Protein AF-X1L7U7-F1 (afdb_monomer)

Secondary structure (DSSP, 8-state):
-----PPPTTGGGSPPSEEEEEEEEEEETTEEEEEEEEEEEPP---EEEEEEEE-SSEEEEEEEEEE-SSS-EEEEEEEEEEHHHHHTEEEESPPSEEEEETTEEEEEEEEEE-TT-EEEEEEEEE-HHHHHHHHHHHHHHHHHHHHHH--EEEEEEEEEEE-TTS-EEEEEEEEEEESS---S-----PPPTT---------------

Radius of gyration: 41.99 Å; Cα contacts (8 Å, |Δi|>4): 304; chains: 1; bounding box: 97×50×107 Å

Structure (mmCIF, N/CA/C/O backbone):
data_AF-X1L7U7-F1
#
_entry.id   AF-X1L7U7-F1
#
loop_
_atom_site.group_PDB
_atom_site.id
_atom_site.type_symbol
_atom_site.label_atom_id
_atom_site.label_alt_id
_atom_site.label_comp_id
_atom_site.label_asym_id
_atom_site.label_entity_id
_atom_site.label_seq_id
_atom_site.pdbx_PDB_ins_code
_atom_site.Cartn_x
_atom_site.Cartn_y
_atom_site.Cartn_z
_atom_site.occupancy
_atom_site.B_iso_or_equiv
_atom_site.auth_seq_id
_atom_site.auth_comp_id
_atom_site.auth_asym_id
_atom_site.auth_atom_id
_atom_site.pdbx_PDB_model_num
ATOM 1 N N . LYS A 1 1 ? -40.955 21.455 45.080 1.00 59.34 1 LYS A N 1
ATOM 2 C CA . LYS A 1 1 ? -40.390 22.118 43.879 1.00 59.34 1 LYS A CA 1
ATOM 3 C C . LYS A 1 1 ? -39.789 21.033 43.001 1.00 59.34 1 LYS A C 1
ATOM 5 O O . LYS A 1 1 ? -39.159 20.144 43.554 1.00 59.34 1 LYS A O 1
ATOM 10 N N . THR A 1 2 ? -40.015 21.088 41.694 1.00 55.84 2 THR A N 1
ATOM 11 C CA . THR A 1 2 ? -39.433 20.152 40.723 1.00 55.84 2 THR A CA 1
ATOM 12 C C . THR A 1 2 ? -38.299 20.880 40.019 1.00 55.84 2 THR A C 1
ATOM 14 O O . THR A 1 2 ? -38.505 22.001 39.558 1.00 55.84 2 THR A O 1
ATOM 17 N N . PHE A 1 3 ? -37.114 20.282 39.983 1.00 68.12 3 PHE A N 1
ATOM 18 C CA . PHE A 1 3 ? -35.947 20.848 39.313 1.00 68.12 3 PHE A CA 1
ATOM 19 C C . PHE A 1 3 ? -35.648 19.989 38.086 1.00 68.12 3 PHE A C 1
ATOM 21 O O . PHE A 1 3 ? -35.543 18.771 38.207 1.00 68.12 3 PHE A O 1
ATOM 28 N N . ASN A 1 4 ? -35.554 20.617 36.916 1.00 69.62 4 ASN A N 1
ATOM 29 C CA . ASN A 1 4 ? -35.126 19.951 35.692 1.00 69.62 4 ASN A CA 1
ATOM 30 C C . ASN A 1 4 ? -33.633 20.202 35.510 1.00 69.62 4 ASN A C 1
ATOM 32 O O . ASN A 1 4 ? -33.198 21.352 35.512 1.00 69.62 4 ASN A O 1
ATOM 36 N N . VAL A 1 5 ? -32.874 19.123 35.358 1.00 71.19 5 VAL A N 1
ATOM 37 C CA . VAL A 1 5 ? -31.445 19.163 35.054 1.00 71.19 5 VAL A CA 1
ATOM 38 C C . VAL A 1 5 ? -31.278 18.690 33.616 1.00 71.19 5 VAL A C 1
ATOM 40 O O . VAL A 1 5 ? -31.733 17.602 33.264 1.00 71.19 5 VAL A O 1
ATOM 43 N N . GLU A 1 6 ? -30.666 19.522 32.778 1.00 73.12 6 GLU A N 1
ATOM 44 C CA . GLU A 1 6 ? -30.292 19.147 31.417 1.00 73.12 6 GLU A CA 1
ATOM 45 C C . GLU A 1 6 ? -28.880 18.572 31.429 1.00 73.12 6 GLU A C 1
ATOM 47 O O . GLU A 1 6 ? -27.948 19.193 31.937 1.00 73.12 6 GLU A O 1
ATOM 52 N N . PHE A 1 7 ? -28.725 17.376 30.870 1.00 74.19 7 PHE A N 1
ATOM 53 C CA . PHE A 1 7 ? -27.423 16.739 30.737 1.00 74.19 7 PHE A CA 1
ATOM 54 C C . PHE A 1 7 ? -26.896 16.871 29.306 1.00 74.19 7 PHE A C 1
ATOM 56 O O . PHE A 1 7 ? -27.665 16.785 28.342 1.00 74.19 7 PHE A O 1
ATOM 63 N N . ASN A 1 8 ? -25.577 17.020 29.160 1.00 80.00 8 ASN A N 1
ATOM 64 C CA . ASN A 1 8 ? -24.933 17.028 27.853 1.00 80.00 8 ASN A CA 1
ATOM 65 C C . ASN A 1 8 ? -24.949 15.618 27.243 1.00 80.00 8 ASN A C 1
ATOM 67 O O . ASN A 1 8 ? -24.427 14.672 27.822 1.00 80.00 8 ASN A O 1
ATOM 71 N N . LYS A 1 9 ? -25.534 15.475 26.049 1.00 76.00 9 LYS A N 1
ATOM 72 C CA . LYS A 1 9 ? -25.635 14.191 25.337 1.00 76.00 9 LYS A CA 1
ATOM 73 C C . LYS A 1 9 ? -24.287 13.634 24.875 1.00 76.00 9 LYS A C 1
ATOM 75 O O . LYS A 1 9 ? -24.213 12.441 24.593 1.00 76.00 9 LYS A O 1
ATOM 80 N N . GLU A 1 10 ? -23.266 14.473 24.732 1.00 76.81 10 GLU A N 1
ATOM 81 C CA . GLU A 1 10 ? -21.943 14.059 24.249 1.00 76.81 10 GLU A CA 1
ATOM 82 C C . GLU A 1 10 ? -21.199 13.228 25.293 1.00 76.81 10 GLU A C 1
ATOM 84 O O . GLU A 1 10 ? -20.689 12.162 24.958 1.00 76.81 10 GLU A O 1
ATOM 89 N N . ASP A 1 11 ? -21.284 13.628 26.560 1.00 74.44 11 ASP A N 1
ATOM 90 C CA . ASP A 1 11 ? -20.606 12.965 27.679 1.00 74.44 11 ASP A CA 1
ATOM 91 C C . ASP A 1 11 ? -21.101 11.521 27.894 1.00 74.44 11 ASP A C 1
ATOM 93 O O . ASP A 1 11 ? -20.367 10.663 28.378 1.00 74.44 11 ASP A O 1
ATOM 97 N N . PHE A 1 12 ? -22.336 11.203 27.480 1.00 74.81 12 PHE A N 1
ATOM 98 C CA . PHE A 1 12 ? -22.889 9.846 27.587 1.00 74.81 12 PHE A CA 1
ATOM 99 C C . PHE A 1 12 ? -22.430 8.887 26.486 1.00 74.81 12 PHE A C 1
ATOM 101 O O . PHE A 1 12 ? -22.660 7.685 26.614 1.00 74.81 12 PHE A O 1
ATOM 108 N N . LYS A 1 13 ? -21.821 9.377 25.398 1.00 73.88 13 LYS A N 1
ATOM 109 C CA . LYS A 1 13 ? -21.382 8.515 24.283 1.00 73.88 13 LYS A CA 1
ATOM 110 C C . LYS A 1 13 ? -20.150 7.677 24.629 1.00 73.88 13 LYS A C 1
ATOM 112 O O . LYS A 1 13 ? -19.936 6.642 24.011 1.00 73.88 13 LYS A O 1
ATOM 117 N N . GLU A 1 14 ? -19.367 8.110 25.612 1.00 75.69 14 GLU A N 1
ATOM 118 C CA . GLU A 1 14 ? -18.170 7.404 26.086 1.00 75.69 14 GLU A CA 1
ATOM 119 C C . GLU A 1 14 ? -18.478 6.405 27.212 1.00 75.69 14 GLU A C 1
ATOM 121 O O . GLU A 1 14 ? -17.645 5.567 27.566 1.00 75.69 14 GLU A O 1
ATOM 126 N N . LEU A 1 15 ? -19.678 6.481 27.797 1.00 80.88 15 LEU A N 1
ATOM 127 C CA . LEU A 1 15 ? -20.057 5.630 28.917 1.00 80.88 15 LEU A CA 1
ATOM 128 C C . LEU A 1 15 ? -20.390 4.217 28.447 1.00 80.88 15 LEU A C 1
ATOM 130 O O . LEU A 1 15 ? -21.020 4.006 27.412 1.00 80.88 15 LEU A O 1
ATOM 134 N N . MET A 1 16 ? -19.997 3.237 29.258 1.00 81.56 16 MET A N 1
ATOM 135 C CA . MET A 1 16 ? -20.369 1.844 29.051 1.00 81.56 16 MET A CA 1
ATOM 136 C C . MET A 1 16 ? -21.771 1.572 29.606 1.00 81.56 16 MET A C 1
ATOM 138 O O . MET A 1 16 ? -22.285 2.293 30.457 1.00 81.56 16 MET A O 1
ATOM 142 N N . ALA A 1 17 ? -22.409 0.504 29.145 1.00 83.94 17 ALA A N 1
ATOM 143 C CA . ALA A 1 17 ? -23.615 -0.000 29.775 1.00 83.94 17 ALA A CA 1
ATOM 144 C C . ALA A 1 17 ? -23.313 -0.451 31.211 1.00 83.94 17 ALA A C 1
ATOM 146 O O . ALA A 1 17 ? -22.281 -1.069 31.485 1.00 83.94 17 ALA A O 1
ATOM 147 N N . GLY A 1 18 ? -24.214 -0.139 32.139 1.00 83.00 18 GLY A N 1
ATOM 148 C CA . GLY A 1 18 ? -23.985 -0.416 33.551 1.00 83.00 18 GLY A CA 1
ATOM 149 C C . GLY A 1 18 ? -24.828 0.435 34.485 1.00 83.00 18 GLY A C 1
ATOM 150 O O . GLY A 1 18 ? -25.746 1.146 34.068 1.00 83.00 18 GLY A O 1
ATOM 151 N N . PHE A 1 19 ?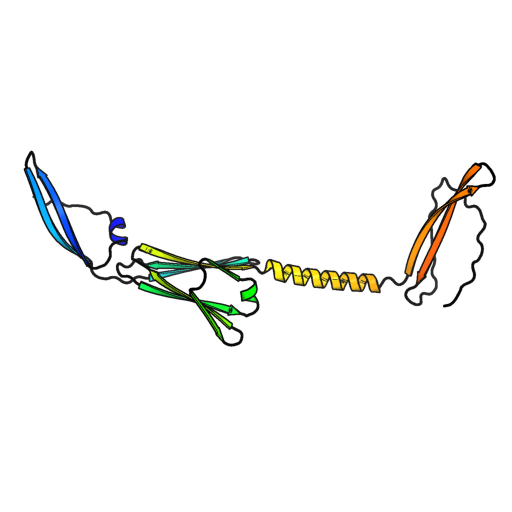 -24.517 0.331 35.772 1.00 83.94 19 PHE A N 1
ATOM 152 C CA . PHE A 1 19 ? -25.126 1.137 36.819 1.00 83.94 19 PHE A CA 1
ATOM 153 C C . PHE A 1 19 ? -24.165 2.251 37.206 1.00 83.94 19 PHE A C 1
ATOM 155 O O . PHE A 1 19 ? -23.000 1.990 37.502 1.00 83.94 19 PHE A O 1
ATOM 162 N N . TYR A 1 20 ? -24.671 3.475 37.217 1.00 85.44 20 TYR A N 1
ATOM 163 C CA . TYR A 1 20 ? -23.928 4.650 37.641 1.00 85.44 20 TYR A CA 1
ATOM 164 C C . TYR A 1 20 ? -24.629 5.274 38.836 1.00 85.44 20 TYR A C 1
ATOM 166 O O . TYR A 1 20 ? -25.857 5.397 38.849 1.00 85.44 20 TYR A O 1
ATOM 174 N N . THR A 1 21 ? -23.840 5.670 39.828 1.00 85.00 21 THR A N 1
ATOM 175 C CA . THR A 1 21 ? -24.323 6.468 40.950 1.00 85.00 21 THR A CA 1
ATOM 176 C C . THR A 1 21 ? -24.250 7.933 40.550 1.00 85.00 21 THR A C 1
ATOM 178 O O . THR A 1 21 ? -23.179 8.458 40.251 1.00 85.00 21 THR A O 1
ATOM 181 N N . LEU A 1 22 ? -25.405 8.580 40.494 1.00 83.69 22 LEU A N 1
ATOM 182 C CA . LEU A 1 22 ? -25.528 10.012 40.324 1.00 83.69 22 LEU A CA 1
ATOM 183 C C . LEU A 1 22 ? -25.535 10.656 41.707 1.00 83.69 22 LEU A C 1
ATOM 185 O O . LEU A 1 22 ? -26.489 10.484 42.464 1.00 83.69 22 LEU A O 1
ATOM 189 N N . ASN A 1 23 ? -24.477 11.405 42.000 1.00 84.75 23 ASN A N 1
ATOM 190 C CA . ASN A 1 23 ? -24.365 12.198 43.215 1.00 84.75 23 ASN A CA 1
ATOM 191 C C . ASN A 1 23 ? -24.771 13.632 42.886 1.00 84.75 23 ASN A C 1
ATOM 193 O O . ASN A 1 23 ? -24.158 14.280 42.036 1.00 84.75 23 ASN A O 1
ATOM 197 N N . ALA A 1 24 ? -25.820 14.116 43.538 1.00 81.44 24 ALA A N 1
ATOM 198 C CA . ALA A 1 24 ? -26.297 15.480 43.407 1.00 81.44 24 ALA A CA 1
ATOM 199 C C . ALA A 1 24 ? -26.061 16.225 44.721 1.00 81.44 24 ALA A C 1
ATOM 201 O O . ALA A 1 24 ? -26.643 15.879 45.747 1.00 81.44 24 ALA A O 1
ATOM 202 N N . GLU A 1 25 ? -25.229 17.263 44.683 1.00 83.75 25 GLU A N 1
ATOM 203 C CA . GLU A 1 25 ? -25.070 18.196 45.797 1.00 83.75 25 GLU A CA 1
ATOM 204 C C . GLU A 1 25 ? -26.063 19.348 45.614 1.00 83.75 25 GLU A C 1
ATOM 206 O O . GLU A 1 25 ? -25.995 20.116 44.651 1.00 83.75 25 GLU A O 1
ATOM 211 N N . ILE A 1 26 ? -27.017 19.465 46.533 1.00 82.06 26 ILE A N 1
ATOM 212 C CA . ILE A 1 26 ? -27.983 20.559 46.566 1.00 82.06 26 ILE A CA 1
ATOM 213 C C . ILE A 1 26 ? -27.546 21.527 47.655 1.00 82.06 26 ILE A C 1
ATOM 215 O O . ILE A 1 26 ? -27.496 21.170 48.831 1.00 82.06 26 ILE A O 1
ATOM 219 N N . THR A 1 27 ? -27.257 22.765 47.263 1.00 81.31 27 THR A N 1
ATOM 220 C CA . THR A 1 27 ? -26.955 23.850 48.202 1.00 81.31 27 THR A CA 1
ATOM 221 C C . THR A 1 27 ? -28.134 24.819 48.239 1.00 81.31 27 THR A C 1
ATOM 223 O O . THR A 1 27 ? -28.515 25.361 47.202 1.00 81.31 27 THR A O 1
ATOM 226 N N . THR A 1 28 ? -28.719 25.039 49.419 1.00 78.25 28 THR A N 1
ATOM 227 C CA . THR A 1 28 ? -29.690 26.120 49.652 1.00 78.25 28 THR A CA 1
ATOM 228 C C . THR A 1 28 ? -29.260 26.922 50.872 1.00 78.25 28 THR A C 1
ATOM 230 O O . THR A 1 28 ? -29.021 26.354 51.935 1.00 78.25 28 THR A O 1
ATOM 233 N N . ASP A 1 29 ? -29.149 28.237 50.698 1.00 81.00 29 ASP A N 1
ATOM 234 C CA . ASP A 1 29 ? -28.653 29.199 51.688 1.00 81.00 29 ASP A CA 1
ATOM 235 C C . ASP A 1 29 ? -27.301 28.791 52.325 1.00 81.00 29 ASP A C 1
ATOM 237 O O . ASP A 1 29 ? -26.256 29.108 51.761 1.00 81.00 29 ASP A O 1
ATOM 241 N N . GLU A 1 30 ? -27.303 28.056 53.448 1.00 71.56 30 GLU A N 1
ATOM 242 C CA . GLU A 1 30 ? -26.109 27.557 54.172 1.00 71.56 30 GLU A CA 1
ATOM 243 C C . GLU A 1 30 ? -26.073 26.023 54.345 1.00 71.56 30 GLU A C 1
ATOM 245 O O . GLU A 1 30 ? -25.149 25.477 54.950 1.00 71.56 30 GLU A O 1
ATOM 250 N N . GLN A 1 31 ? -27.070 25.299 53.830 1.00 72.06 31 GLN A N 1
ATOM 251 C CA . GLN A 1 31 ? -27.188 23.851 53.998 1.00 72.06 31 GLN A CA 1
ATOM 252 C C . GLN A 1 31 ? -26.864 23.120 52.696 1.00 72.06 31 GLN A C 1
ATOM 254 O O . GLN A 1 31 ? -27.402 23.433 51.630 1.00 72.06 31 GLN A O 1
ATOM 259 N N . LYS A 1 32 ? -25.985 22.122 52.813 1.00 82.31 32 LYS A N 1
ATOM 260 C CA . LYS A 1 32 ? -25.617 21.192 51.747 1.00 82.31 32 LYS A CA 1
ATOM 261 C C . LYS A 1 32 ? -26.269 19.845 52.013 1.00 82.31 32 LYS A C 1
ATOM 263 O O . LYS A 1 32 ? -26.137 19.303 53.108 1.00 82.31 32 LYS A O 1
ATOM 268 N N . ALA A 1 33 ? -26.960 19.315 51.016 1.00 79.88 33 ALA A N 1
ATOM 269 C CA . ALA A 1 33 ? -27.495 17.964 51.037 1.00 79.88 33 ALA A CA 1
ATOM 270 C C . ALA A 1 33 ? -26.955 17.197 49.830 1.00 79.88 33 ALA A C 1
ATOM 272 O O . ALA A 1 33 ? -27.103 17.647 48.695 1.00 79.88 33 ALA A O 1
ATOM 273 N N . GLU A 1 34 ? -26.344 16.042 50.080 1.00 82.06 34 GLU A N 1
ATOM 274 C CA . GLU A 1 34 ? -25.941 15.102 49.037 1.00 82.06 34 GLU A CA 1
ATOM 275 C C . GLU A 1 34 ? -27.050 14.068 48.843 1.00 82.06 34 GLU A C 1
ATOM 277 O O . GLU A 1 34 ? -27.543 13.469 49.801 1.00 82.06 34 GLU A O 1
ATOM 282 N N . ILE A 1 35 ? -27.475 13.886 47.598 1.00 82.44 35 ILE A N 1
ATOM 283 C CA . ILE A 1 35 ? -28.473 12.895 47.209 1.00 82.44 35 ILE A CA 1
ATOM 284 C C . ILE A 1 35 ? -27.817 11.940 46.225 1.00 82.44 35 ILE A C 1
ATOM 286 O O . ILE A 1 35 ? -27.302 12.365 45.192 1.00 82.44 35 ILE A O 1
ATOM 290 N N . GLU A 1 36 ? -27.886 10.649 46.529 1.00 84.62 36 GLU A N 1
ATOM 291 C CA . GLU A 1 36 ? -27.431 9.591 45.635 1.00 84.62 36 GLU A CA 1
ATOM 292 C C . GLU A 1 36 ? -28.631 8.950 44.931 1.00 84.62 36 GLU A C 1
ATOM 294 O O . GLU A 1 36 ? -29.628 8.578 45.557 1.00 84.62 36 GLU A O 1
ATOM 299 N N . GLY A 1 37 ? -28.543 8.808 43.612 1.00 80.50 37 GLY A N 1
ATOM 300 C CA . GLY A 1 37 ? -29.510 8.083 42.796 1.00 80.50 37 GLY A CA 1
ATOM 301 C C . GLY A 1 37 ? -28.801 7.101 41.874 1.00 80.50 37 GLY A C 1
ATOM 302 O O . GLY A 1 37 ? -27.736 7.400 41.349 1.00 80.50 37 GLY A O 1
ATOM 303 N N . VAL A 1 38 ? -29.380 5.925 41.643 1.00 83.19 38 VAL A N 1
ATOM 304 C CA . VAL A 1 38 ? -28.803 4.943 40.713 1.00 83.19 38 VAL A CA 1
ATOM 305 C C . VAL A 1 38 ? -29.479 5.066 39.354 1.00 83.19 38 VAL A C 1
ATOM 307 O O . VAL A 1 38 ? -30.704 5.000 39.253 1.00 83.19 38 VAL A O 1
ATOM 310 N N . ILE A 1 39 ? -28.679 5.199 38.298 1.00 84.44 39 ILE A N 1
ATOM 311 C CA . ILE A 1 39 ? -29.146 5.239 36.911 1.00 84.44 39 ILE A CA 1
ATOM 312 C C . ILE A 1 39 ? -28.606 4.014 36.177 1.00 84.44 39 ILE A C 1
ATOM 314 O O . ILE A 1 39 ? -27.422 3.688 36.267 1.00 84.44 39 ILE A O 1
ATOM 318 N N . LYS A 1 40 ? -29.484 3.325 35.441 1.00 82.81 40 LYS A N 1
ATOM 319 C CA . LYS A 1 40 ? -29.120 2.174 34.610 1.00 82.81 40 LYS A CA 1
ATOM 320 C C . LYS A 1 40 ? -29.002 2.590 33.146 1.00 82.81 40 LYS A C 1
ATOM 322 O O . LYS A 1 40 ? -29.988 3.011 32.544 1.00 82.81 40 LYS A O 1
ATOM 327 N N . PHE A 1 41 ? -27.831 2.371 32.558 1.00 79.69 41 PHE A N 1
ATOM 328 C CA . PHE A 1 41 ? -27.606 2.480 31.119 1.00 79.69 41 PHE A CA 1
ATOM 329 C C . PHE A 1 41 ? -27.816 1.117 30.465 1.00 79.69 41 PHE A C 1
ATOM 331 O O . PHE A 1 41 ? -27.118 0.152 30.774 1.00 79.69 41 PHE A O 1
ATOM 338 N N . VAL A 1 42 ? -28.816 1.032 29.587 1.00 80.44 42 VAL A N 1
ATOM 339 C CA . VAL A 1 42 ? -29.138 -0.188 28.833 1.00 80.44 42 VAL A CA 1
ATOM 340 C C . VAL A 1 42 ? -28.131 -0.377 27.704 1.00 80.44 42 VAL A C 1
ATOM 342 O O . VAL A 1 42 ? -27.752 0.592 27.052 1.00 80.44 42 VAL A O 1
ATOM 345 N N . GLU A 1 43 ? -27.724 -1.622 27.472 1.00 79.19 43 GLU A N 1
ATOM 346 C CA . GLU A 1 43 ? -26.810 -2.010 26.397 1.00 79.19 43 GLU A CA 1
ATOM 347 C C . GLU A 1 43 ? -27.354 -1.662 25.008 1.00 79.19 43 GLU A C 1
ATOM 349 O O . GLU A 1 43 ? -28.527 -1.874 24.690 1.00 79.19 43 GLU A O 1
ATOM 354 N N . LYS A 1 44 ? -26.467 -1.140 24.167 1.00 76.88 44 LYS A N 1
ATOM 355 C CA . LYS A 1 44 ? -26.718 -0.754 22.790 1.00 76.88 44 LYS A CA 1
ATOM 356 C C . LYS A 1 44 ? -25.457 -1.029 21.979 1.00 76.88 44 LYS A C 1
ATOM 358 O O . LYS A 1 44 ? -24.428 -0.404 22.213 1.00 76.88 44 LYS A O 1
ATOM 363 N N . ASP A 1 45 ? -25.551 -1.958 21.038 1.00 75.88 45 ASP A N 1
ATOM 364 C CA . ASP A 1 45 ? -24.469 -2.330 20.123 1.00 75.88 45 ASP A CA 1
ATOM 365 C C . ASP A 1 45 ? -24.717 -1.668 18.760 1.00 75.88 45 ASP A C 1
ATOM 367 O O . ASP A 1 45 ? -25.677 -2.004 18.061 1.00 75.88 45 ASP A O 1
ATOM 371 N N . ILE A 1 46 ? -23.907 -0.660 18.420 1.00 77.88 46 ILE A N 1
ATOM 372 C CA . ILE A 1 46 ? -23.958 0.024 17.124 1.00 77.88 46 ILE A CA 1
ATOM 373 C C . ILE A 1 46 ? -22.533 0.194 16.610 1.00 77.88 46 ILE A C 1
ATOM 375 O O . ILE A 1 46 ? -21.781 1.033 17.103 1.00 77.88 46 ILE A O 1
ATOM 379 N N . LEU A 1 47 ? -22.194 -0.559 15.565 1.00 80.19 47 LEU A N 1
ATOM 380 C CA . LEU A 1 47 ? -20.931 -0.423 14.850 1.00 80.19 47 LEU A CA 1
ATOM 381 C C . LEU A 1 47 ? -21.172 0.148 13.447 1.00 80.19 47 LEU A C 1
ATOM 383 O O . LEU A 1 47 ? -21.655 -0.548 12.550 1.00 80.19 47 LEU A O 1
ATOM 387 N N . THR A 1 48 ? -20.784 1.402 13.234 1.00 79.44 48 THR A N 1
ATOM 388 C CA . THR A 1 48 ? -20.861 2.059 11.924 1.00 79.44 48 THR A CA 1
ATOM 389 C C . THR A 1 48 ? -19.590 1.764 11.133 1.00 79.44 48 THR A C 1
ATOM 391 O O . THR A 1 48 ? -18.489 1.892 11.660 1.00 79.44 48 THR A O 1
ATOM 394 N N . THR A 1 49 ? -19.714 1.363 9.862 1.00 86.25 49 THR A N 1
ATOM 395 C CA . THR A 1 49 ? -18.566 1.137 8.964 1.00 86.25 49 THR A CA 1
ATOM 396 C C . THR A 1 49 ? -18.632 2.070 7.762 1.00 86.25 49 THR A C 1
ATOM 398 O O . THR A 1 49 ? -19.557 1.983 6.956 1.00 86.25 49 THR A O 1
ATOM 401 N N . THR A 1 50 ? -17.600 2.889 7.585 1.00 87.12 50 THR A N 1
ATOM 402 C CA . THR A 1 50 ? -17.437 3.790 6.441 1.00 87.12 50 THR A CA 1
ATOM 403 C C . THR A 1 50 ? -16.290 3.306 5.563 1.00 87.12 50 THR A C 1
ATOM 405 O O . THR A 1 50 ? -15.222 2.945 6.055 1.00 87.12 50 THR A O 1
ATOM 408 N N . LYS A 1 51 ? -16.495 3.297 4.242 1.00 89.69 51 LYS A N 1
ATOM 409 C CA . LYS A 1 51 ? -15.462 2.941 3.261 1.00 89.69 51 LYS A CA 1
ATOM 410 C C . LYS A 1 51 ? -15.284 4.067 2.256 1.00 89.69 51 LYS A C 1
ATOM 412 O O . LYS A 1 51 ? -16.264 4.541 1.684 1.00 89.69 51 LYS A O 1
ATOM 417 N N . LYS A 1 52 ? -14.040 4.484 2.041 1.00 89.38 52 LYS A N 1
ATOM 418 C CA . LYS A 1 52 ? -13.665 5.493 1.045 1.00 89.38 52 LYS A CA 1
ATOM 419 C C . LYS A 1 52 ? -12.547 4.935 0.179 1.00 89.38 52 LYS A C 1
ATOM 421 O O . LYS A 1 52 ? -11.498 4.573 0.700 1.00 89.38 52 LYS A O 1
ATOM 426 N N . ASP A 1 53 ? -12.767 4.919 -1.129 1.00 89.12 53 ASP A N 1
ATOM 427 C CA . ASP A 1 53 ? -11.794 4.454 -2.114 1.00 89.12 53 ASP A CA 1
ATOM 428 C C . ASP A 1 53 ? -11.527 5.576 -3.123 1.00 89.12 53 ASP A C 1
ATOM 430 O O . ASP A 1 53 ? -12.460 6.109 -3.727 1.00 89.12 53 ASP A O 1
ATOM 434 N N . TYR A 1 54 ? -10.263 5.964 -3.306 1.00 89.12 54 TYR A N 1
ATOM 435 C CA . TYR A 1 54 ? -9.898 7.030 -4.242 1.00 89.12 54 TYR A CA 1
ATOM 436 C C . TYR A 1 54 ? -8.485 6.878 -4.819 1.00 89.12 54 TYR A C 1
ATOM 438 O O . TYR A 1 54 ? -7.615 6.207 -4.261 1.00 89.12 54 TYR A O 1
ATOM 446 N N . GLY A 1 55 ? -8.258 7.553 -5.949 1.00 86.62 55 GLY A N 1
ATOM 447 C CA . GLY A 1 55 ? -6.964 7.644 -6.627 1.00 86.62 55 GLY A CA 1
ATOM 448 C C . GLY A 1 55 ? -6.794 6.683 -7.811 1.00 86.62 55 GLY A C 1
ATOM 449 O O . GLY A 1 55 ? -7.289 5.558 -7.808 1.00 86.62 55 GLY A O 1
ATOM 450 N N . PHE A 1 56 ? -6.092 7.160 -8.847 1.00 77.12 56 PHE A N 1
ATOM 451 C CA . PHE A 1 56 ? -5.882 6.434 -10.109 1.00 77.12 56 PHE A CA 1
ATOM 452 C C . PHE A 1 56 ? -4.550 5.664 -10.131 1.00 77.12 56 PHE A C 1
ATOM 454 O O . PHE A 1 56 ? -4.529 4.462 -10.370 1.00 77.12 56 PHE A O 1
ATOM 461 N N . ILE A 1 57 ? -3.433 6.342 -9.835 1.00 84.50 57 ILE A N 1
ATOM 462 C CA . ILE A 1 57 ? -2.083 5.737 -9.808 1.00 84.50 57 ILE A CA 1
ATOM 463 C C . ILE A 1 57 ? -1.757 5.179 -8.416 1.00 84.50 57 ILE A C 1
ATOM 465 O O . ILE A 1 57 ? -1.180 4.101 -8.274 1.00 84.50 57 ILE A O 1
ATOM 469 N N . ILE A 1 58 ? -2.135 5.927 -7.380 1.00 89.25 58 ILE A N 1
ATOM 470 C CA . ILE A 1 58 ? -2.028 5.514 -5.984 1.00 89.25 58 ILE A CA 1
ATOM 471 C C . ILE A 1 58 ? -3.449 5.267 -5.509 1.00 89.25 58 ILE A C 1
ATOM 473 O O . ILE A 1 58 ? -4.207 6.214 -5.315 1.00 89.25 58 ILE A O 1
ATOM 477 N N . ASN A 1 59 ? -3.814 3.999 -5.367 1.00 90.19 59 ASN A N 1
ATOM 478 C CA . ASN A 1 59 ? -5.125 3.617 -4.866 1.00 90.19 59 ASN A CA 1
ATOM 479 C C . ASN A 1 59 ? -5.084 3.649 -3.335 1.00 90.19 59 ASN A C 1
ATOM 481 O O . ASN A 1 59 ? -4.272 2.947 -2.726 1.00 90.19 59 ASN A O 1
ATOM 485 N N . THR A 1 60 ? -5.920 4.487 -2.729 1.00 92.19 60 THR A N 1
ATOM 486 C CA . THR A 1 60 ? -6.066 4.586 -1.276 1.00 92.19 60 THR A CA 1
ATOM 487 C C . THR A 1 60 ? -7.455 4.113 -0.887 1.00 92.19 60 THR A C 1
ATOM 489 O O . THR A 1 60 ? -8.449 4.634 -1.387 1.00 92.19 60 THR A O 1
ATOM 492 N N . GLN A 1 61 ? -7.494 3.142 0.014 1.00 92.62 61 GLN A N 1
ATOM 493 C CA . GLN A 1 61 ? -8.700 2.604 0.619 1.00 92.62 61 GLN A CA 1
ATOM 494 C C . GLN A 1 61 ? -8.656 2.900 2.116 1.00 92.62 61 GLN A C 1
ATOM 496 O O . GLN A 1 61 ? -7.701 2.520 2.790 1.00 92.62 61 GLN A O 1
ATOM 501 N N . ILE A 1 62 ? -9.677 3.579 2.624 1.00 93.56 62 ILE A N 1
ATOM 502 C CA . ILE A 1 62 ? -9.843 3.891 4.043 1.00 93.56 62 ILE A CA 1
ATOM 503 C C . ILE A 1 62 ? -11.097 3.176 4.527 1.00 93.56 62 ILE A C 1
ATOM 505 O O . ILE A 1 62 ? -12.185 3.385 3.984 1.00 93.56 62 ILE A O 1
ATOM 509 N N . ILE A 1 63 ? -10.931 2.319 5.528 1.00 92.38 63 ILE A N 1
ATOM 510 C CA . ILE A 1 63 ? -12.017 1.613 6.200 1.00 92.38 63 ILE A CA 1
ATOM 511 C C . ILE A 1 63 ? -12.044 2.104 7.639 1.00 92.38 63 ILE A C 1
ATOM 513 O O . ILE A 1 63 ? -11.149 1.791 8.417 1.00 92.38 63 ILE A O 1
ATOM 517 N N . GLU A 1 64 ? -13.073 2.861 7.983 1.00 92.88 64 GLU A N 1
ATOM 518 C CA . GLU A 1 64 ? -13.275 3.405 9.320 1.00 92.88 64 GLU A CA 1
ATOM 519 C C . GLU A 1 64 ? -14.432 2.669 9.989 1.00 92.88 64 GLU A C 1
ATOM 521 O O . GLU A 1 64 ? -15.489 2.473 9.383 1.00 92.88 64 GLU A O 1
ATOM 526 N N . LYS A 1 65 ? -14.227 2.238 11.229 1.00 89.75 65 LYS A N 1
ATOM 527 C CA . LYS A 1 65 ? -15.252 1.612 12.056 1.00 89.75 65 LYS A CA 1
ATOM 528 C C . LYS A 1 65 ? -15.386 2.373 13.361 1.00 89.75 65 LYS A C 1
ATOM 530 O O . LYS A 1 65 ? -14.394 2.528 14.063 1.00 89.75 65 LYS A O 1
ATOM 535 N N . VAL A 1 66 ? -16.594 2.815 13.683 1.00 89.31 66 VAL A N 1
ATOM 536 C CA . VAL A 1 66 ? -16.883 3.623 14.874 1.00 89.31 66 VAL A CA 1
ATOM 537 C C . VAL A 1 66 ? -17.901 2.889 15.731 1.00 89.31 66 VAL A C 1
ATOM 539 O O . VAL A 1 66 ? -18.926 2.438 15.214 1.00 89.31 66 VAL A O 1
ATOM 542 N N . ASN A 1 67 ? -17.615 2.752 17.026 1.00 89.50 67 ASN A N 1
ATOM 543 C CA . ASN A 1 67 ? -18.567 2.202 17.982 1.00 89.50 67 ASN A CA 1
ATOM 544 C C . ASN A 1 67 ? -19.415 3.337 18.579 1.00 89.50 67 ASN A C 1
ATOM 546 O O . ASN A 1 67 ? -18.981 4.050 19.481 1.00 89.50 67 ASN A O 1
ATOM 550 N N . GLU A 1 68 ? -20.627 3.500 18.053 1.00 84.88 68 GLU A N 1
ATOM 551 C CA . GLU A 1 68 ? -21.638 4.441 18.561 1.00 84.88 68 GLU A CA 1
ATOM 552 C C . GLU A 1 68 ? -22.513 3.816 19.666 1.00 84.88 68 GLU A C 1
ATOM 554 O O . GLU A 1 68 ? -23.454 4.441 20.166 1.00 84.88 68 GLU A O 1
ATOM 559 N N . GLY A 1 69 ? -22.244 2.555 20.004 1.00 83.62 69 GLY A N 1
ATOM 560 C CA . GLY A 1 69 ? -22.841 1.841 21.117 1.00 83.62 69 GLY A CA 1
ATOM 561 C C . GLY A 1 69 ? -22.168 2.147 22.455 1.00 83.62 69 GLY A C 1
ATOM 562 O O . GLY A 1 69 ? -21.220 2.919 22.540 1.00 83.62 69 GLY A O 1
ATOM 563 N N . ASN A 1 70 ? -22.654 1.497 23.510 1.00 83.44 70 ASN A N 1
ATOM 564 C CA . ASN A 1 70 ? -22.118 1.589 24.873 1.00 83.44 70 ASN A CA 1
ATOM 565 C C . ASN A 1 70 ? -21.575 0.243 25.390 1.00 83.44 70 ASN A C 1
ATOM 567 O O . ASN A 1 70 ? -21.423 0.038 26.591 1.00 83.44 70 ASN A O 1
ATOM 571 N N . VAL A 1 71 ? -21.267 -0.694 24.493 1.00 86.12 71 VAL A N 1
ATOM 572 C CA . VAL A 1 71 ? -20.677 -1.999 24.830 1.00 86.12 71 VAL A CA 1
ATOM 573 C C . VAL A 1 71 ? -19.387 -2.181 24.037 1.00 86.12 71 VAL A C 1
ATOM 575 O O . VAL A 1 71 ? -19.247 -1.631 22.948 1.00 86.12 71 VAL A O 1
ATOM 578 N N . ILE A 1 72 ? -18.418 -2.930 24.567 1.00 85.12 72 ILE A N 1
ATOM 579 C CA . ILE A 1 72 ? -17.173 -3.228 23.845 1.00 85.12 72 ILE A CA 1
ATOM 580 C C . ILE A 1 72 ? -17.480 -4.195 22.696 1.00 85.12 72 ILE A C 1
ATOM 582 O O . ILE A 1 72 ? -17.927 -5.318 22.933 1.00 85.12 72 ILE A O 1
ATOM 586 N N . VAL A 1 73 ? -17.176 -3.787 21.461 1.00 87.12 73 VAL A N 1
ATOM 587 C CA . VAL A 1 73 ? -17.453 -4.581 20.254 1.00 87.12 73 VAL A CA 1
ATOM 588 C C . VAL A 1 73 ? -16.156 -5.136 19.676 1.00 87.12 73 VAL A C 1
ATOM 590 O O . VAL A 1 73 ? -15.184 -4.409 19.461 1.00 87.12 73 VAL A O 1
ATOM 593 N N . LYS A 1 74 ? -16.129 -6.443 19.389 1.00 87.19 74 LYS A N 1
ATOM 594 C CA . LYS A 1 74 ? -15.042 -7.067 18.621 1.00 87.19 74 LYS A CA 1
ATOM 595 C C . LYS A 1 74 ? -15.253 -6.777 17.141 1.00 87.19 74 LYS A C 1
ATOM 597 O O . LYS A 1 74 ? -16.241 -7.210 16.558 1.00 87.19 74 LYS A O 1
ATOM 602 N N . SER A 1 75 ? -14.311 -6.073 16.528 1.00 88.38 75 SER A N 1
ATOM 603 C CA . SER A 1 75 ? -14.333 -5.770 15.104 1.00 88.38 75 SER A CA 1
ATOM 604 C C . SER A 1 75 ? -13.223 -6.516 14.378 1.00 88.38 75 SER A C 1
ATOM 606 O O . SER A 1 75 ? -12.042 -6.345 14.682 1.00 88.38 75 SER A O 1
ATOM 608 N N . GLU A 1 76 ? -13.617 -7.245 13.337 1.00 90.00 76 GLU A N 1
ATOM 609 C CA . GLU A 1 76 ? -12.704 -7.870 12.390 1.00 90.00 76 GLU A CA 1
ATOM 610 C C . GLU A 1 76 ? -12.802 -7.191 11.016 1.00 90.00 76 GLU A C 1
ATOM 612 O O . GLU A 1 76 ? -13.890 -7.004 10.459 1.00 90.00 76 GLU A O 1
ATOM 617 N N . THR A 1 77 ? -11.668 -6.775 10.463 1.00 91.06 77 THR A N 1
ATOM 618 C CA . THR A 1 77 ? -11.563 -6.249 9.098 1.00 91.06 77 THR A CA 1
ATOM 619 C C . THR A 1 77 ? -10.651 -7.171 8.312 1.00 91.06 77 THR A C 1
ATOM 621 O O . THR A 1 77 ? -9.514 -7.378 8.714 1.00 91.06 77 THR A O 1
ATOM 624 N N . VAL A 1 78 ? -11.133 -7.701 7.186 1.00 92.50 78 VAL A N 1
ATOM 625 C CA . VAL A 1 78 ? -10.351 -8.579 6.304 1.00 92.50 78 VAL A CA 1
ATOM 626 C C . VAL A 1 78 ? -10.176 -7.909 4.948 1.00 92.50 78 VAL A C 1
ATOM 628 O O . VAL A 1 78 ? -11.151 -7.525 4.300 1.00 92.50 78 VAL A O 1
ATOM 631 N N . ILE A 1 79 ? -8.928 -7.781 4.499 1.00 92.56 79 ILE A N 1
ATOM 632 C CA . ILE A 1 79 ? -8.576 -7.199 3.203 1.00 92.56 79 ILE A CA 1
ATOM 633 C C . ILE A 1 79 ? -7.786 -8.214 2.396 1.00 92.56 79 ILE A C 1
ATOM 635 O O . ILE A 1 79 ? -6.787 -8.773 2.838 1.00 92.56 79 ILE A O 1
ATOM 639 N N . LYS A 1 80 ? -8.226 -8.418 1.159 1.00 92.81 80 LYS A N 1
ATOM 640 C CA . LYS A 1 80 ? -7.614 -9.348 0.219 1.00 92.81 80 LYS A CA 1
ATOM 641 C C . LYS A 1 80 ? -6.711 -8.604 -0.760 1.00 92.81 80 LYS A C 1
ATOM 643 O O . LYS A 1 80 ? -7.124 -7.614 -1.367 1.00 92.81 80 LYS A O 1
ATOM 648 N N . LYS A 1 81 ? -5.506 -9.127 -0.986 1.00 91.62 81 LYS A N 1
ATOM 649 C CA . LYS A 1 81 ? -4.586 -8.661 -2.033 1.00 91.62 81 LYS A CA 1
ATOM 650 C C . LYS A 1 81 ? -4.044 -9.837 -2.841 1.00 91.62 81 LYS A C 1
ATOM 652 O O . LYS A 1 81 ? -3.904 -10.951 -2.345 1.00 91.62 81 LYS A O 1
ATOM 657 N N . ASN A 1 82 ? -3.711 -9.569 -4.098 1.00 91.00 82 ASN A N 1
ATOM 658 C CA . ASN A 1 82 ? -3.008 -10.514 -4.961 1.00 91.00 82 ASN A CA 1
ATOM 659 C C . ASN A 1 82 ? -1.490 -10.428 -4.722 1.00 91.00 82 ASN A C 1
ATOM 661 O O . ASN A 1 82 ? -0.998 -9.414 -4.211 1.00 91.00 82 ASN A O 1
ATOM 665 N N . ILE A 1 83 ? -0.749 -11.453 -5.166 1.00 87.25 83 ILE A N 1
ATOM 666 C CA . ILE A 1 83 ? 0.719 -11.559 -5.019 1.00 87.25 83 ILE A CA 1
ATOM 667 C C . ILE A 1 83 ? 1.441 -10.282 -5.480 1.00 87.25 83 ILE A C 1
ATOM 669 O O . ILE A 1 83 ? 2.324 -9.791 -4.785 1.00 87.25 83 ILE A O 1
ATOM 673 N N . ILE A 1 84 ? 1.034 -9.715 -6.622 1.00 87.31 84 ILE A N 1
ATOM 674 C CA . ILE A 1 84 ? 1.678 -8.524 -7.197 1.00 87.31 84 ILE A CA 1
ATOM 675 C C . ILE A 1 84 ? 1.297 -7.265 -6.415 1.00 87.31 84 ILE A C 1
ATOM 677 O O . ILE A 1 84 ? 2.169 -6.516 -5.988 1.00 87.31 84 ILE A O 1
ATOM 681 N N . SER A 1 85 ? -0.002 -7.041 -6.185 1.00 87.50 85 SER A N 1
ATOM 682 C CA . SER A 1 85 ? -0.481 -5.835 -5.492 1.00 87.50 85 SER A CA 1
ATOM 683 C C . SER A 1 85 ? 0.093 -5.706 -4.083 1.00 87.50 85 SER A C 1
ATOM 685 O O . SER A 1 85 ? 0.357 -4.595 -3.636 1.00 87.50 85 SER A O 1
ATOM 687 N N . ARG A 1 86 ? 0.337 -6.834 -3.400 1.00 88.69 86 ARG A N 1
ATOM 688 C CA . ARG A 1 86 ? 0.940 -6.868 -2.064 1.00 88.69 86 ARG A CA 1
ATOM 689 C C . ARG A 1 86 ? 2.291 -6.153 -2.015 1.00 88.69 86 ARG A C 1
ATOM 691 O O . ARG A 1 86 ? 2.547 -5.446 -1.051 1.00 88.69 86 ARG A O 1
ATOM 698 N N . LEU A 1 87 ? 3.143 -6.336 -3.024 1.00 89.44 87 LEU A N 1
ATOM 699 C CA . LEU A 1 87 ? 4.506 -5.784 -3.026 1.00 89.44 87 LEU A CA 1
ATOM 700 C C . LEU A 1 87 ? 4.526 -4.253 -3.059 1.00 89.44 87 LEU A C 1
ATOM 702 O O . LEU A 1 87 ? 5.524 -3.639 -2.703 1.00 89.44 87 LEU A O 1
ATOM 706 N N . PHE A 1 88 ? 3.413 -3.653 -3.474 1.00 92.06 88 PHE A N 1
ATOM 707 C CA . PHE A 1 88 ? 3.254 -2.213 -3.608 1.00 92.06 88 PHE A CA 1
ATOM 708 C C . PHE A 1 88 ? 2.176 -1.659 -2.674 1.00 92.06 88 PHE A C 1
ATOM 710 O O . PHE A 1 88 ? 1.757 -0.515 -2.847 1.00 92.06 88 PHE A O 1
ATOM 717 N N . THR A 1 89 ? 1.694 -2.466 -1.722 1.00 93.12 89 THR A N 1
ATOM 718 C CA . THR A 1 89 ? 0.692 -2.051 -0.739 1.00 93.12 89 THR A CA 1
ATOM 719 C C . THR A 1 89 ? 1.355 -1.776 0.605 1.00 93.12 89 THR A C 1
ATOM 721 O O . THR A 1 89 ? 2.092 -2.619 1.111 1.00 93.12 89 THR A O 1
ATOM 724 N N . SER A 1 90 ? 1.044 -0.632 1.205 1.00 93.06 90 SER A N 1
ATOM 725 C CA . SER A 1 90 ? 1.314 -0.330 2.606 1.00 93.06 90 SER A CA 1
ATOM 726 C C . SER A 1 90 ? 0.015 -0.236 3.402 1.00 93.06 90 SER A C 1
ATOM 728 O O . SER A 1 90 ? -1.053 0.073 2.861 1.00 93.06 90 SER A O 1
ATOM 730 N N . PHE A 1 91 ? 0.124 -0.525 4.695 1.00 94.75 91 PHE A N 1
ATOM 731 C CA . PHE A 1 91 ? -0.987 -0.562 5.635 1.00 94.75 91 PHE A CA 1
ATOM 732 C C . PHE A 1 91 ? -0.687 0.360 6.811 1.00 94.75 91 PHE A C 1
ATOM 734 O O . PHE A 1 91 ? 0.458 0.456 7.250 1.00 94.75 91 PHE A O 1
ATOM 741 N N . SER A 1 92 ? -1.715 1.036 7.307 1.00 92.69 92 SER A N 1
ATOM 742 C CA . SER A 1 92 ? -1.662 1.818 8.535 1.00 92.69 92 SER A CA 1
ATOM 743 C C . SER A 1 92 ? -3.025 1.721 9.215 1.00 92.69 92 SER A C 1
ATOM 745 O O . SER A 1 92 ? -3.975 2.305 8.695 1.00 92.69 92 SER A O 1
ATOM 747 N N . PRO A 1 93 ? -3.153 1.008 10.343 1.00 93.12 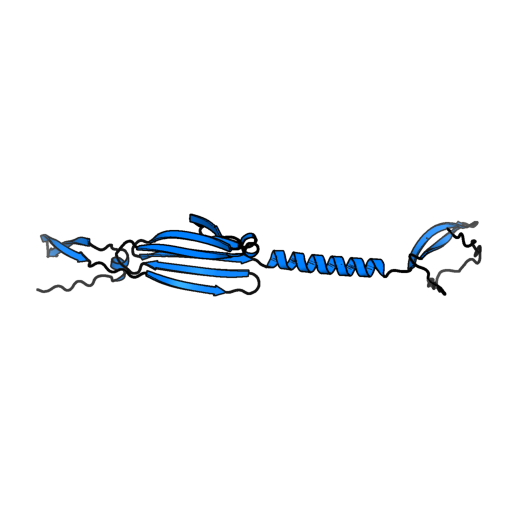93 PRO A N 1
ATOM 748 C CA . PRO A 1 93 ? -2.118 0.264 11.071 1.00 93.12 93 PRO A CA 1
ATOM 749 C C . PRO A 1 93 ? -1.695 -1.047 10.379 1.00 93.12 93 PRO A C 1
ATOM 751 O O . PRO A 1 93 ? -2.351 -1.517 9.446 1.00 93.12 93 PRO A O 1
ATOM 754 N N . GLU A 1 94 ? -0.600 -1.654 10.849 1.00 94.31 94 GLU A N 1
ATOM 755 C CA . GLU A 1 94 ? -0.172 -2.984 10.395 1.00 94.31 94 GLU A CA 1
ATOM 756 C C . GLU A 1 94 ? -1.221 -4.068 10.727 1.00 94.31 94 GLU A C 1
ATOM 758 O O . GLU A 1 94 ? -1.932 -3.938 11.726 1.00 94.31 94 GLU A O 1
ATOM 763 N N . PRO A 1 95 ? -1.365 -5.098 9.873 1.00 95.38 95 PRO A N 1
ATOM 764 C CA . PRO A 1 95 ? -2.304 -6.203 10.077 1.00 95.38 95 PRO A CA 1
ATOM 765 C C . PRO A 1 95 ? -1.879 -7.109 11.236 1.00 95.38 95 PRO A C 1
ATOM 767 O O . PRO A 1 95 ? -0.697 -7.410 11.385 1.00 95.38 95 PRO A O 1
ATOM 770 N N . ASP A 1 96 ? -2.855 -7.608 11.995 1.00 94.12 96 ASP A N 1
ATOM 771 C CA . ASP A 1 96 ? -2.624 -8.501 13.137 1.00 94.12 96 ASP A CA 1
ATOM 772 C C . ASP A 1 96 ? -2.299 -9.933 12.677 1.00 94.12 96 ASP A C 1
ATOM 774 O O . ASP A 1 96 ? -1.495 -10.631 13.295 1.00 94.12 96 ASP A O 1
ATOM 778 N N . SER A 1 97 ? -2.888 -10.376 11.560 1.00 93.44 97 SER A N 1
ATOM 779 C CA . SER A 1 97 ? -2.558 -11.665 10.947 1.00 93.44 97 SER A CA 1
ATOM 780 C C . SER A 1 97 ? -2.526 -11.607 9.424 1.00 93.44 97 SER A C 1
ATOM 782 O O . SER A 1 97 ? -3.259 -10.848 8.783 1.00 93.44 97 SER A O 1
ATOM 784 N N . VAL A 1 98 ? -1.678 -12.457 8.840 1.00 94.12 98 VAL A N 1
ATOM 785 C CA . VAL A 1 98 ? -1.507 -12.588 7.390 1.00 94.12 98 VAL A CA 1
ATOM 786 C C . VAL A 1 98 ? -1.637 -14.052 6.994 1.00 94.12 98 VAL A C 1
ATOM 788 O O . VAL A 1 98 ? -0.732 -14.843 7.260 1.00 94.12 98 VAL A O 1
ATOM 791 N N . ASP A 1 99 ? -2.725 -14.389 6.310 1.00 93.88 99 ASP A N 1
ATOM 792 C CA . ASP A 1 99 ? -2.973 -15.735 5.791 1.00 93.88 99 ASP A CA 1
ATOM 793 C C . ASP A 1 99 ? -2.753 -15.780 4.271 1.00 93.88 99 ASP A C 1
ATOM 795 O O . ASP A 1 99 ? -2.987 -14.803 3.549 1.00 93.88 99 ASP A O 1
ATOM 799 N N . ARG A 1 100 ? -2.247 -16.905 3.769 1.00 91.75 100 ARG A N 1
ATOM 800 C CA . ARG A 1 100 ? -1.912 -17.113 2.361 1.00 91.75 100 ARG A CA 1
ATOM 801 C C . ARG A 1 100 ? -2.672 -18.315 1.832 1.00 91.75 100 ARG A C 1
ATOM 803 O O . ARG A 1 100 ? -2.376 -19.450 2.181 1.00 91.75 100 ARG A O 1
ATOM 810 N N . ASP A 1 101 ? -3.554 -18.042 0.883 1.00 90.12 101 ASP A N 1
ATOM 811 C CA . ASP A 1 101 ? -4.307 -19.056 0.159 1.00 90.12 101 ASP A CA 1
ATOM 812 C C . ASP A 1 101 ? -3.969 -18.964 -1.330 1.00 90.12 101 ASP A C 1
ATOM 814 O O . ASP A 1 101 ? -4.427 -18.068 -2.054 1.00 90.12 101 ASP A O 1
ATOM 818 N N . ALA A 1 102 ? -3.105 -19.873 -1.779 1.00 87.38 102 ALA A N 1
ATOM 819 C CA . ALA A 1 102 ? -2.614 -19.951 -3.150 1.00 87.38 102 ALA A CA 1
ATOM 820 C C . ALA A 1 102 ? -2.116 -18.591 -3.695 1.00 87.38 102 ALA A C 1
ATOM 822 O O . ALA A 1 102 ? -1.038 -18.118 -3.336 1.00 87.38 102 ALA A O 1
ATOM 823 N N . ALA A 1 103 ? -2.892 -17.958 -4.582 1.00 88.06 103 ALA A N 1
ATOM 824 C CA . ALA A 1 103 ? -2.550 -16.693 -5.239 1.00 88.06 103 ALA A CA 1
ATOM 825 C C . ALA A 1 103 ? -3.056 -15.433 -4.507 1.00 88.06 103 ALA A C 1
ATOM 827 O O . ALA A 1 103 ? -2.911 -14.312 -5.013 1.00 88.06 103 ALA A O 1
ATOM 828 N N . LYS A 1 104 ? -3.687 -15.599 -3.343 1.00 92.00 104 LYS A N 1
ATOM 829 C CA . LYS A 1 104 ? -4.327 -14.533 -2.570 1.00 92.00 104 LYS A CA 1
ATOM 830 C C . LYS A 1 104 ? -3.715 -14.468 -1.177 1.00 92.00 104 LYS A C 1
ATOM 832 O O . LYS A 1 104 ? -3.369 -15.480 -0.577 1.00 92.00 104 LYS A O 1
ATOM 837 N N . VAL A 1 105 ? -3.584 -13.250 -0.672 1.00 92.62 105 VAL A N 1
ATOM 838 C CA . VAL A 1 105 ? -3.120 -12.973 0.686 1.00 92.62 105 VAL A CA 1
ATOM 839 C C . VAL A 1 105 ? -4.220 -12.202 1.401 1.00 92.62 105 VAL A C 1
ATOM 841 O O . VAL A 1 105 ? -4.709 -11.196 0.874 1.00 92.62 105 VAL A O 1
ATOM 844 N N . TYR A 1 106 ? -4.611 -12.694 2.570 1.00 94.00 106 TYR A N 1
ATOM 845 C CA . TYR A 1 106 ? -5.609 -12.087 3.435 1.00 94.00 106 TYR A CA 1
ATOM 846 C C . TYR A 1 106 ? -4.909 -11.404 4.601 1.00 94.00 106 TYR A C 1
ATOM 848 O O . TYR A 1 106 ? -4.067 -11.996 5.272 1.00 94.00 106 TYR A O 1
ATOM 856 N N . TYR A 1 107 ? -5.253 -10.143 4.803 1.00 94.31 107 TYR A N 1
ATOM 857 C CA . TYR A 1 107 ? -4.784 -9.316 5.899 1.00 94.31 107 TYR A CA 1
ATOM 858 C C . TYR A 1 107 ? -5.947 -9.076 6.838 1.00 94.31 107 TYR A C 1
ATOM 860 O O . TYR A 1 107 ? -6.989 -8.591 6.388 1.00 94.31 107 TYR A O 1
ATOM 868 N N . THR A 1 108 ? -5.766 -9.407 8.108 1.00 94.25 108 THR A N 1
ATOM 869 C CA . THR A 1 108 ? -6.822 -9.292 9.109 1.00 94.25 108 THR A CA 1
ATOM 870 C C . THR A 1 108 ? -6.392 -8.344 10.214 1.00 94.25 108 THR A C 1
ATOM 872 O O . THR A 1 108 ? -5.269 -8.425 10.709 1.00 94.25 108 THR A O 1
ATOM 875 N N . TRP A 1 109 ? -7.311 -7.467 10.605 1.00 95.75 109 TRP A N 1
ATOM 876 C CA . TRP A 1 109 ? -7.225 -6.646 11.806 1.00 95.75 109 TRP A CA 1
ATOM 877 C C . TRP A 1 109 ? -8.358 -7.067 12.732 1.00 95.75 109 TRP A C 1
ATOM 879 O O . TRP A 1 109 ? -9.524 -6.968 12.347 1.00 95.75 109 TRP A O 1
ATOM 889 N N . SER A 1 110 ? -8.025 -7.533 13.928 1.00 93.44 110 SER A N 1
ATOM 890 C CA . SER A 1 110 ? -8.968 -7.976 14.948 1.00 93.44 110 SER A CA 1
ATOM 891 C C . SER A 1 110 ? -8.732 -7.165 16.216 1.00 93.44 110 SER A C 1
ATOM 893 O O . SER A 1 110 ? -7.855 -7.480 17.022 1.00 93.44 110 SER A O 1
ATOM 895 N N . ARG A 1 111 ? -9.547 -6.126 16.417 1.00 90.94 111 ARG A N 1
ATOM 896 C CA . ARG A 1 111 ? -9.459 -5.249 17.591 1.00 90.94 111 ARG A CA 1
ATOM 897 C C . ARG A 1 111 ? -10.803 -5.088 18.280 1.00 90.94 111 ARG A C 1
ATOM 899 O O . ARG A 1 111 ? -11.861 -5.189 17.663 1.00 90.94 111 ARG A O 1
ATOM 906 N N . GLN A 1 112 ? -10.740 -4.843 19.581 1.00 90.50 112 GLN A N 1
ATOM 907 C CA . GLN A 1 112 ? -11.892 -4.440 20.377 1.00 90.50 112 GLN A CA 1
ATOM 908 C C . GLN A 1 112 ? -12.002 -2.919 20.316 1.00 90.50 112 GLN A C 1
ATOM 910 O O . GLN A 1 112 ? -10.997 -2.245 20.513 1.00 90.50 112 GLN A O 1
ATOM 915 N N . ILE A 1 113 ? -13.194 -2.407 20.021 1.00 90.12 113 ILE A N 1
ATOM 916 C CA . ILE A 1 113 ? -13.472 -0.973 19.922 1.00 90.12 113 ILE A CA 1
ATOM 917 C C . ILE A 1 113 ? -14.364 -0.601 21.105 1.00 90.12 113 ILE A C 1
ATOM 919 O O . ILE A 1 113 ? -15.458 -1.158 21.263 1.00 90.12 113 ILE A O 1
ATOM 923 N N . LYS A 1 114 ? -13.888 0.301 21.963 1.00 89.25 114 LYS A N 1
ATOM 924 C CA . LYS A 1 114 ? -14.661 0.810 23.104 1.00 89.25 114 LYS A CA 1
ATOM 925 C C . LYS A 1 114 ? -15.744 1.798 22.644 1.00 89.25 114 LYS A C 1
ATOM 927 O O . LYS A 1 114 ? -15.646 2.317 21.534 1.00 89.25 114 LYS A O 1
ATOM 932 N N . PRO A 1 115 ? -16.771 2.067 23.466 1.00 87.00 115 PRO A N 1
ATOM 933 C CA . PRO A 1 115 ? -17.736 3.137 23.198 1.00 87.00 115 PRO A CA 1
ATOM 934 C C . PRO A 1 115 ? -17.049 4.468 22.880 1.00 87.00 115 PRO A C 1
ATOM 936 O O . PRO A 1 115 ? -16.131 4.870 23.594 1.00 87.00 115 PRO A O 1
ATOM 939 N N . GLY A 1 116 ? -17.449 5.115 21.784 1.00 82.56 116 GLY A N 1
ATOM 940 C CA . GLY A 1 116 ? -16.864 6.379 21.321 1.00 82.56 116 GLY A CA 1
ATOM 941 C C . GLY A 1 116 ? -15.505 6.257 20.616 1.00 82.56 116 GLY A C 1
ATOM 942 O O . GLY A 1 116 ? -15.029 7.237 20.047 1.00 82.56 116 GLY A O 1
ATOM 943 N N . GLU A 1 117 ? -14.885 5.074 20.597 1.00 87.38 117 GLU A N 1
ATOM 944 C CA . GLU A 1 117 ? -13.619 4.830 19.901 1.00 87.38 117 GLU A CA 1
ATOM 945 C C . GLU A 1 117 ? -13.848 4.528 18.409 1.00 87.38 117 GLU A C 1
ATOM 947 O O . GLU A 1 117 ? -14.870 3.956 18.003 1.00 87.38 117 GLU A O 1
ATOM 952 N N . SER A 1 118 ? -12.865 4.884 17.579 1.00 89.38 118 SER A N 1
ATOM 953 C CA . SER A 1 118 ? -12.833 4.546 16.159 1.00 89.38 118 SER A CA 1
ATOM 954 C C . SER A 1 118 ? -11.568 3.778 15.779 1.00 89.38 118 SER A C 1
ATOM 956 O O . SER A 1 118 ? -10.473 4.004 16.293 1.00 89.38 118 SER A O 1
ATOM 958 N N . LEU A 1 119 ? -11.726 2.843 14.845 1.00 91.12 119 LEU A N 1
ATOM 959 C CA . LEU A 1 119 ? -10.642 2.110 14.211 1.00 91.12 119 LEU A CA 1
ATOM 960 C C . LEU A 1 119 ? -10.594 2.482 12.733 1.00 91.12 119 LEU A C 1
ATOM 962 O O . LEU A 1 119 ? -11.487 2.119 11.966 1.00 91.12 119 LEU A O 1
ATOM 966 N N . GLU A 1 120 ? -9.519 3.148 12.326 1.00 93.00 120 GLU A N 1
ATOM 967 C CA . GLU A 1 120 ? -9.254 3.471 10.928 1.00 93.00 120 GLU A CA 1
ATOM 968 C C . GLU A 1 120 ? -8.174 2.543 10.359 1.00 93.00 120 GLU A C 1
ATOM 970 O O . GLU A 1 120 ? -7.069 2.448 10.892 1.00 93.00 120 GLU A O 1
ATOM 975 N N . VAL A 1 121 ? -8.492 1.853 9.262 1.00 94.62 121 VAL A N 1
ATOM 976 C CA . VAL A 1 121 ? -7.559 1.028 8.489 1.00 94.62 121 VAL A CA 1
ATOM 977 C C . VAL A 1 121 ? -7.344 1.666 7.125 1.00 94.62 121 VAL A C 1
ATOM 979 O O . VAL A 1 121 ? -8.221 1.646 6.259 1.00 94.62 121 VAL A O 1
ATOM 982 N N . ILE A 1 122 ? -6.147 2.210 6.928 1.00 94.00 122 ILE A N 1
ATOM 983 C CA . ILE A 1 122 ? -5.710 2.852 5.693 1.00 94.00 122 ILE A CA 1
ATOM 984 C C . ILE A 1 122 ? -4.836 1.877 4.908 1.00 94.00 122 ILE A C 1
ATOM 986 O O . ILE A 1 122 ? -3.798 1.409 5.378 1.00 94.00 122 ILE A O 1
ATOM 990 N N . VAL A 1 123 ? -5.220 1.620 3.664 1.00 94.69 123 VAL A N 1
ATOM 991 C CA . VAL A 1 123 ? -4.496 0.767 2.723 1.00 94.69 123 VAL A CA 1
ATOM 992 C C . VAL A 1 123 ? -4.107 1.585 1.505 1.00 94.69 123 VAL A C 1
ATOM 994 O O . VAL A 1 123 ? -4.966 2.077 0.777 1.00 94.69 123 VAL A O 1
ATOM 997 N N . LYS A 1 124 ? -2.806 1.707 1.241 1.00 93.81 124 LYS A N 1
ATOM 998 C CA . LYS A 1 124 ? -2.276 2.479 0.110 1.00 93.81 124 LYS A CA 1
ATOM 999 C C . LYS A 1 124 ? -1.544 1.554 -0.845 1.00 93.81 124 LYS A C 1
ATOM 1001 O O . LYS A 1 124 ? -0.563 0.935 -0.467 1.00 93.81 124 LYS A O 1
ATOM 1006 N N . THR A 1 125 ? -2.004 1.458 -2.089 1.00 94.12 125 THR A N 1
ATOM 1007 C CA . THR A 1 125 ? -1.350 0.675 -3.149 1.00 94.12 125 THR A CA 1
ATOM 1008 C C . THR A 1 125 ? -0.741 1.616 -4.186 1.00 94.12 125 THR A C 1
ATOM 1010 O O . THR A 1 125 ? -1.472 2.327 -4.875 1.00 94.12 125 THR A O 1
ATOM 1013 N N . ASN A 1 126 ? 0.587 1.631 -4.310 1.00 93.69 126 ASN A N 1
ATOM 1014 C CA . ASN A 1 126 ? 1.318 2.547 -5.188 1.00 93.69 126 ASN A CA 1
ATOM 1015 C C . ASN A 1 126 ? 1.778 1.867 -6.492 1.00 93.69 126 ASN A C 1
ATOM 1017 O O . ASN A 1 126 ? 2.815 1.206 -6.527 1.00 93.69 126 ASN A O 1
ATOM 1021 N N . TRP A 1 127 ? 1.054 2.088 -7.594 1.00 90.50 127 TRP A N 1
ATOM 1022 C CA . TRP A 1 127 ? 1.404 1.527 -8.907 1.00 90.50 127 TRP A CA 1
ATOM 1023 C C . TRP A 1 127 ? 2.428 2.352 -9.700 1.00 90.50 127 TRP A C 1
ATOM 1025 O O . TRP A 1 127 ? 2.789 1.969 -10.813 1.00 90.50 127 TRP A O 1
ATOM 1035 N N . LEU A 1 128 ? 2.943 3.457 -9.150 1.00 90.88 128 LEU A N 1
ATOM 1036 C CA . LEU A 1 128 ? 3.897 4.314 -9.857 1.00 90.88 128 LEU A CA 1
ATOM 1037 C C . LEU A 1 128 ? 5.207 3.577 -10.164 1.00 90.88 128 LEU A C 1
ATOM 1039 O O . LEU A 1 128 ? 5.713 3.646 -11.280 1.00 90.88 128 LEU A O 1
ATOM 1043 N N . PHE A 1 129 ? 5.739 2.837 -9.191 1.00 88.56 129 PHE A N 1
ATOM 1044 C CA . PHE A 1 129 ? 6.991 2.100 -9.356 1.00 88.56 129 PHE A CA 1
ATOM 1045 C C . PHE A 1 129 ? 6.916 1.006 -10.439 1.00 88.56 129 PHE A C 1
ATOM 1047 O O . PHE A 1 129 ? 7.740 1.034 -11.357 1.00 88.56 129 PHE A O 1
ATOM 1054 N N . PRO A 1 130 ? 5.931 0.080 -10.425 1.00 90.19 130 PRO A N 1
ATOM 1055 C CA . PRO A 1 130 ? 5.800 -0.899 -11.504 1.00 90.19 130 PRO A CA 1
ATOM 1056 C C . PRO A 1 130 ? 5.527 -0.245 -12.867 1.00 90.19 130 PRO A C 1
ATOM 1058 O O . PRO A 1 130 ? 6.053 -0.716 -13.874 1.00 90.19 130 PRO A O 1
ATOM 1061 N N . LEU A 1 131 ? 4.782 0.866 -12.920 1.00 91.69 131 LEU A N 1
ATOM 1062 C CA . LEU A 1 131 ? 4.565 1.613 -14.163 1.00 91.69 131 LEU A CA 1
ATOM 1063 C C . LEU A 1 131 ? 5.879 2.158 -14.746 1.00 91.69 131 LEU A C 1
ATOM 1065 O O . LEU A 1 131 ? 6.140 1.988 -15.937 1.00 91.69 131 LEU A O 1
ATOM 1069 N N . ILE A 1 132 ? 6.728 2.767 -13.910 1.00 93.88 132 ILE A N 1
ATOM 1070 C CA . ILE A 1 132 ? 8.041 3.281 -14.331 1.00 93.88 132 ILE A CA 1
ATOM 1071 C C . ILE A 1 132 ? 8.916 2.150 -14.879 1.00 93.88 132 ILE A C 1
ATOM 1073 O O . ILE A 1 132 ? 9.559 2.330 -15.912 1.00 93.88 132 ILE A O 1
ATOM 1077 N N . ILE A 1 133 ? 8.910 0.974 -14.242 1.00 93.81 133 ILE A N 1
ATOM 1078 C CA . ILE A 1 133 ? 9.664 -0.194 -14.722 1.00 93.81 133 ILE A CA 1
ATOM 1079 C C . ILE A 1 133 ? 9.211 -0.601 -16.128 1.00 93.81 133 ILE A C 1
ATOM 1081 O O . ILE A 1 133 ? 10.049 -0.819 -17.003 1.00 93.81 133 ILE A O 1
ATOM 1085 N N . VAL A 1 134 ? 7.900 -0.673 -16.374 1.00 95.06 134 VAL A N 1
ATOM 1086 C CA . VAL A 1 134 ? 7.362 -1.030 -17.698 1.00 95.06 134 VAL A CA 1
ATOM 1087 C C . VAL A 1 134 ? 7.787 -0.009 -18.756 1.00 95.06 134 VAL A C 1
ATOM 1089 O O . VAL A 1 134 ? 8.255 -0.394 -19.828 1.00 95.06 134 VAL A O 1
ATOM 1092 N N . ILE A 1 135 ? 7.693 1.288 -18.449 1.00 96.94 135 ILE A N 1
ATOM 1093 C CA . ILE A 1 135 ? 8.129 2.359 -19.356 1.00 96.94 135 ILE A CA 1
ATOM 1094 C C . ILE A 1 135 ? 9.631 2.245 -19.648 1.00 96.94 135 ILE A C 1
ATOM 1096 O O . ILE A 1 135 ? 10.036 2.328 -20.808 1.00 96.94 135 ILE A O 1
ATOM 1100 N N . LEU A 1 136 ? 10.456 1.998 -18.627 1.00 97.75 136 LEU A N 1
ATOM 1101 C CA . LEU A 1 136 ? 11.901 1.831 -18.781 1.00 97.75 136 LEU A CA 1
ATOM 1102 C C . LEU A 1 136 ? 12.234 0.665 -19.725 1.00 97.75 136 LEU A C 1
ATOM 1104 O O . LEU A 1 136 ? 13.072 0.816 -20.613 1.00 97.75 136 LEU A O 1
ATOM 1108 N N . ILE A 1 137 ? 11.546 -0.472 -19.584 1.00 97.88 137 ILE A N 1
ATOM 1109 C CA . ILE A 1 137 ? 11.717 -1.632 -20.470 1.00 97.88 137 ILE A CA 1
ATOM 1110 C C . ILE A 1 137 ? 11.386 -1.257 -21.920 1.00 97.88 137 ILE A C 1
ATOM 1112 O O . ILE A 1 137 ? 12.162 -1.568 -22.825 1.00 97.88 137 ILE A O 1
ATOM 1116 N N . ILE A 1 138 ? 10.276 -0.549 -22.155 1.00 97.81 138 ILE A N 1
ATOM 1117 C CA . ILE A 1 138 ? 9.885 -0.096 -23.500 1.00 97.81 138 ILE A CA 1
ATOM 1118 C C . ILE A 1 138 ? 10.961 0.820 -24.094 1.00 97.81 138 ILE A C 1
ATOM 1120 O O . ILE A 1 138 ? 11.380 0.612 -25.235 1.00 97.81 138 ILE A O 1
ATOM 1124 N N . VAL A 1 139 ? 11.455 1.792 -23.322 1.00 97.81 139 VAL A N 1
ATOM 1125 C CA . VAL A 1 139 ? 12.524 2.704 -23.754 1.00 97.81 139 VAL A CA 1
ATOM 1126 C C . VAL A 1 139 ? 13.786 1.927 -24.126 1.00 97.81 139 VAL A C 1
ATOM 1128 O O . VAL A 1 139 ? 14.346 2.158 -25.198 1.00 97.81 139 VAL A O 1
ATOM 1131 N N . ILE A 1 140 ? 14.206 0.960 -23.306 1.00 97.31 140 ILE A N 1
ATOM 1132 C CA . ILE A 1 140 ? 15.366 0.105 -23.595 1.00 97.31 140 ILE A CA 1
ATOM 1133 C C . ILE A 1 140 ? 15.162 -0.667 -24.905 1.00 97.31 140 ILE A C 1
ATOM 1135 O O . ILE A 1 140 ? 16.070 -0.711 -25.737 1.00 97.31 140 ILE A O 1
ATOM 1139 N N . VAL A 1 141 ? 13.975 -1.235 -25.137 1.00 96.88 141 VAL A N 1
ATOM 1140 C CA . VAL A 1 141 ? 13.659 -1.959 -26.379 1.00 96.88 141 VAL A CA 1
ATOM 1141 C C . VAL A 1 141 ? 13.714 -1.030 -27.596 1.00 96.88 141 VAL A C 1
ATOM 1143 O O . VAL A 1 141 ? 14.289 -1.403 -28.623 1.00 96.88 141 VAL A O 1
ATOM 1146 N N . VAL A 1 142 ? 13.160 0.181 -27.495 1.00 96.00 142 VAL A N 1
ATOM 1147 C CA . VAL A 1 142 ? 13.202 1.186 -28.570 1.00 96.00 142 VAL A CA 1
ATOM 1148 C C . VAL A 1 142 ? 14.643 1.604 -28.864 1.00 96.00 142 VAL A C 1
ATOM 1150 O O . VAL A 1 142 ? 15.064 1.550 -30.020 1.00 96.00 142 VAL A O 1
ATOM 1153 N N . LEU A 1 143 ? 15.429 1.937 -27.838 1.00 94.31 143 LEU A N 1
ATOM 1154 C CA . LEU A 1 143 ? 16.843 2.295 -27.985 1.00 94.31 143 LEU A CA 1
ATOM 1155 C C . LEU A 1 143 ? 17.657 1.148 -28.595 1.00 94.31 143 LEU A C 1
ATOM 1157 O O . LEU A 1 143 ? 18.461 1.377 -29.498 1.00 94.31 143 LEU A O 1
ATOM 1161 N N . ALA A 1 144 ? 17.411 -0.094 -28.175 1.00 92.94 144 ALA A N 1
ATOM 1162 C CA . ALA A 1 144 ? 18.066 -1.268 -28.742 1.00 92.94 144 ALA A CA 1
ATOM 1163 C C . ALA A 1 144 ? 17.714 -1.463 -30.227 1.00 92.94 144 ALA A C 1
ATOM 1165 O O . ALA A 1 144 ? 18.587 -1.817 -31.024 1.00 92.94 144 ALA A O 1
ATOM 1166 N N . ARG A 1 145 ? 16.460 -1.208 -30.628 1.00 90.06 145 ARG A N 1
ATOM 1167 C CA . ARG A 1 145 ? 16.051 -1.235 -32.043 1.00 90.06 145 ARG A CA 1
ATOM 1168 C C . ARG A 1 145 ? 16.734 -0.129 -32.847 1.00 90.06 145 ARG A C 1
ATOM 1170 O O . ARG A 1 145 ? 17.308 -0.437 -33.888 1.00 90.06 145 ARG A O 1
ATOM 1177 N N . LEU A 1 146 ? 16.743 1.108 -32.349 1.00 86.56 146 LEU A N 1
ATOM 1178 C CA . LEU A 1 146 ? 17.419 2.241 -32.995 1.00 86.56 146 LEU A CA 1
ATOM 1179 C C . LEU A 1 146 ? 18.929 2.006 -33.136 1.00 86.56 146 LEU A C 1
ATOM 1181 O O . LEU A 1 146 ? 19.518 2.289 -34.176 1.00 86.56 146 LEU A O 1
ATOM 1185 N N . TYR A 1 147 ? 19.568 1.419 -32.124 1.00 83.69 147 TYR A N 1
ATOM 1186 C CA . TYR A 1 147 ? 20.986 1.079 -32.196 1.00 83.69 147 TYR A CA 1
ATOM 1187 C C . TYR A 1 147 ? 21.272 0.025 -33.280 1.00 83.69 147 TYR A C 1
ATOM 1189 O O . TYR A 1 147 ? 22.274 0.127 -33.996 1.00 83.69 147 TYR A O 1
ATOM 1197 N N . LYS A 1 148 ? 20.379 -0.963 -33.449 1.00 81.19 148 LYS A N 1
ATOM 1198 C CA . LYS A 1 148 ? 20.497 -2.024 -34.466 1.00 81.19 148 LYS A CA 1
ATOM 1199 C C . LYS A 1 148 ? 20.229 -1.550 -35.900 1.00 81.19 148 LYS A C 1
ATOM 1201 O O . LYS A 1 148 ? 20.754 -2.168 -36.823 1.00 81.19 148 LYS A O 1
ATOM 1206 N N . THR A 1 149 ? 19.431 -0.502 -36.112 1.00 71.81 149 THR A N 1
ATOM 1207 C CA . THR A 1 149 ? 19.109 0.012 -37.461 1.00 71.81 149 THR A CA 1
ATOM 1208 C C . THR A 1 149 ? 20.200 0.905 -38.055 1.00 71.81 149 THR A C 1
ATOM 1210 O O . THR A 1 149 ? 20.177 1.179 -39.254 1.00 71.81 149 THR A O 1
ATOM 1213 N N . THR A 1 150 ? 21.190 1.332 -37.263 1.00 72.50 150 THR A N 1
ATOM 1214 C CA . THR A 1 150 ? 22.343 2.094 -37.772 1.00 72.50 150 THR A CA 1
ATOM 1215 C C . THR A 1 150 ? 23.249 1.217 -38.644 1.00 72.50 150 THR A C 1
ATOM 1217 O O . THR A 1 150 ? 24.125 0.510 -38.151 1.00 72.50 150 THR A O 1
ATOM 1220 N N . ASN A 1 151 ? 23.043 1.247 -39.963 1.00 78.81 151 ASN A N 1
ATOM 1221 C CA . ASN A 1 151 ? 23.812 0.419 -40.901 1.00 78.81 151 ASN A CA 1
ATOM 1222 C C . ASN A 1 151 ? 25.206 1.002 -41.207 1.00 78.81 151 ASN A C 1
ATOM 1224 O O . ASN A 1 151 ? 26.129 0.239 -41.482 1.00 78.81 151 ASN A O 1
ATOM 1228 N N . LEU A 1 152 ? 25.375 2.327 -41.121 1.00 82.75 152 LEU A N 1
ATOM 1229 C CA . LEU A 1 152 ? 26.633 3.033 -41.379 1.00 82.75 152 LEU A CA 1
ATOM 1230 C C . LEU A 1 152 ? 27.024 3.876 -40.162 1.00 82.75 152 LEU A C 1
ATOM 1232 O O . LEU A 1 152 ? 26.244 4.704 -39.696 1.00 82.75 152 LEU A O 1
ATOM 1236 N N . VAL A 1 153 ? 28.242 3.689 -39.663 1.00 85.50 153 VAL A N 1
ATOM 1237 C CA . VAL A 1 153 ? 28.840 4.521 -38.616 1.00 85.50 153 VAL A CA 1
ATOM 1238 C C . VAL A 1 153 ? 29.913 5.393 -39.259 1.00 85.50 153 VAL A C 1
ATOM 1240 O O . VAL A 1 153 ? 30.905 4.880 -39.772 1.00 85.50 153 VAL A O 1
ATOM 1243 N N . LEU A 1 154 ? 29.725 6.711 -39.217 1.00 86.69 154 LEU A N 1
ATOM 1244 C CA . LEU A 1 154 ? 30.701 7.691 -39.692 1.00 86.69 154 LEU A CA 1
ATOM 1245 C C . LEU A 1 154 ? 31.435 8.305 -38.497 1.00 86.69 154 LEU A C 1
ATOM 1247 O O . LEU A 1 154 ? 30.809 8.835 -37.581 1.00 86.69 154 LEU A O 1
ATOM 1251 N N . ARG A 1 155 ? 32.770 8.253 -38.503 1.00 87.69 155 ARG A N 1
ATOM 1252 C CA . ARG A 1 155 ? 33.624 8.954 -37.536 1.00 87.69 155 ARG A CA 1
ATOM 1253 C C . ARG A 1 155 ? 34.518 9.943 -38.270 1.00 87.69 155 ARG A C 1
ATOM 1255 O O . ARG A 1 155 ? 35.325 9.548 -39.106 1.00 87.69 155 ARG A O 1
ATOM 1262 N N . LYS A 1 156 ? 34.411 11.223 -37.923 1.00 89.19 156 LYS A N 1
ATOM 1263 C CA . LYS A 1 156 ? 35.294 12.283 -38.417 1.00 89.19 156 LYS A CA 1
ATOM 1264 C C . LYS A 1 156 ? 36.353 12.569 -37.359 1.00 89.19 156 LYS A C 1
ATOM 1266 O O . LYS A 1 156 ? 36.024 12.914 -36.229 1.00 89.19 156 LYS A O 1
ATOM 1271 N N . ARG A 1 157 ? 37.624 12.423 -37.720 1.00 88.81 157 ARG A N 1
ATOM 1272 C CA . ARG A 1 157 ? 38.766 12.789 -36.879 1.00 88.81 157 ARG A CA 1
ATOM 1273 C C . ARG A 1 157 ? 39.464 13.989 -37.498 1.00 88.81 157 ARG A C 1
ATOM 1275 O O . ARG A 1 157 ? 39.840 13.940 -38.665 1.00 88.81 157 ARG A O 1
ATOM 1282 N N . VAL A 1 158 ? 39.653 15.040 -36.711 1.00 88.94 158 VAL A N 1
ATOM 1283 C CA . VAL A 1 158 ? 40.388 16.242 -37.118 1.00 88.94 158 VAL A CA 1
ATOM 1284 C C . VAL A 1 158 ? 41.706 16.271 -36.353 1.00 88.94 158 VAL A C 1
ATOM 1286 O O . VAL A 1 158 ? 41.741 16.013 -35.152 1.00 88.94 158 VAL A O 1
ATOM 1289 N N . THR A 1 159 ? 42.817 16.493 -37.046 1.00 87.50 159 THR A N 1
ATOM 1290 C CA . THR A 1 159 ? 44.150 16.556 -36.436 1.00 87.50 159 THR A CA 1
ATOM 1291 C C . THR A 1 159 ? 44.930 17.715 -37.036 1.00 87.50 159 THR A C 1
ATOM 1293 O O . THR A 1 159 ? 44.933 17.897 -38.250 1.00 87.50 159 THR A O 1
ATOM 1296 N N . PHE A 1 160 ? 45.589 18.496 -36.187 1.00 87.69 160 PHE A N 1
ATOM 1297 C CA . PHE A 1 160 ? 46.435 19.604 -36.619 1.00 87.69 160 PHE A CA 1
ATOM 1298 C C . PHE A 1 160 ? 47.751 19.071 -37.189 1.00 87.69 160 PHE A C 1
ATOM 1300 O O . PHE A 1 160 ? 48.386 18.202 -36.589 1.00 87.69 160 PHE A O 1
ATOM 1307 N N . VAL A 1 161 ? 48.164 19.587 -38.344 1.00 84.25 161 VAL A N 1
ATOM 1308 C CA . VAL A 1 161 ? 49.447 19.264 -38.975 1.00 84.25 161 VAL A CA 1
ATOM 1309 C C . VAL A 1 161 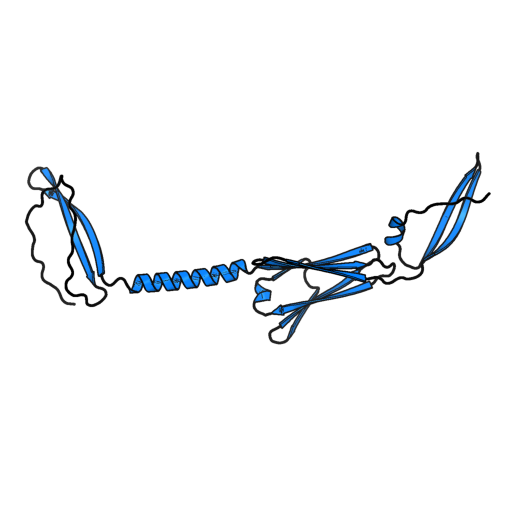? 50.197 20.553 -39.306 1.00 84.25 161 VAL A C 1
ATOM 1311 O O . VAL A 1 161 ? 49.600 21.547 -39.720 1.00 84.25 161 VAL A O 1
ATOM 1314 N N . LYS A 1 162 ? 51.517 20.545 -39.097 1.00 81.25 162 LYS A N 1
ATOM 1315 C CA . LYS A 1 162 ? 52.394 21.674 -39.436 1.00 81.25 162 LYS A CA 1
ATOM 1316 C C . LYS A 1 162 ? 52.719 21.625 -40.929 1.00 81.25 162 LYS A C 1
ATOM 1318 O O . LYS A 1 162 ? 53.242 20.612 -41.399 1.00 81.25 162 LYS A O 1
ATOM 1323 N N . ALA A 1 163 ? 52.419 22.690 -41.669 1.00 78.56 163 ALA A N 1
ATOM 1324 C CA . ALA A 1 163 ? 52.815 22.801 -43.068 1.00 78.56 163 ALA A CA 1
ATOM 1325 C C . ALA A 1 163 ? 54.290 23.230 -43.193 1.00 78.56 163 ALA A C 1
ATOM 1327 O O . ALA A 1 163 ? 54.849 23.879 -42.303 1.00 78.56 163 ALA A O 1
ATOM 1328 N N . LYS A 1 164 ? 54.929 22.873 -44.316 1.00 71.31 164 LYS A N 1
ATOM 1329 C CA . LYS A 1 164 ? 56.282 23.331 -44.677 1.00 71.31 164 LYS A CA 1
ATOM 1330 C C . LYS A 1 164 ? 56.218 24.815 -45.068 1.00 71.31 164 LYS A C 1
ATOM 1332 O O . LYS A 1 164 ? 56.164 25.133 -46.247 1.00 71.31 164 LYS A O 1
ATOM 1337 N N . GLY A 1 165 ? 56.132 25.692 -44.070 1.00 71.94 165 GLY A N 1
ATOM 1338 C CA . GLY A 1 165 ? 55.967 27.139 -44.263 1.00 71.94 165 GLY A CA 1
ATOM 1339 C C . GLY A 1 165 ? 55.471 27.920 -43.040 1.00 71.94 165 GLY A C 1
ATOM 1340 O O . GLY A 1 165 ? 55.267 29.119 -43.147 1.00 71.94 165 GLY A O 1
ATOM 1341 N N . GLY A 1 166 ? 55.255 27.273 -41.884 1.00 73.31 166 GLY A N 1
ATOM 1342 C CA . GLY A 1 166 ? 54.739 27.943 -40.677 1.00 73.31 166 GLY A CA 1
ATOM 1343 C C . GLY A 1 166 ? 53.212 28.080 -40.637 1.00 73.31 166 GLY A C 1
ATOM 1344 O O . GLY A 1 166 ? 52.658 28.459 -39.610 1.00 73.31 166 GLY A O 1
ATOM 1345 N N . GLU A 1 167 ? 52.526 27.704 -41.716 1.00 75.88 167 GLU A N 1
ATOM 1346 C CA . GLU A 1 167 ? 51.066 27.662 -41.786 1.00 75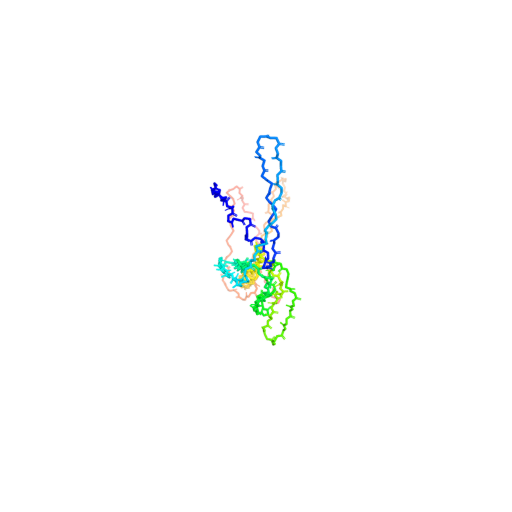.88 167 GLU A CA 1
ATOM 1347 C C . GLU A 1 167 ? 50.492 26.435 -41.048 1.00 75.88 167 GLU A C 1
ATOM 1349 O O . GLU A 1 167 ? 51.062 25.334 -41.051 1.00 75.88 167 GLU A O 1
ATOM 1354 N N . PHE A 1 168 ? 49.332 26.622 -40.415 1.00 78.06 168 PHE A N 1
ATOM 1355 C CA . PHE A 1 168 ? 48.577 25.553 -39.764 1.00 78.06 168 PHE A CA 1
ATOM 1356 C C . PHE A 1 168 ? 47.627 24.894 -40.762 1.00 78.06 168 PHE A C 1
ATOM 1358 O O . PHE A 1 168 ? 46.798 25.563 -41.373 1.00 78.06 168 PHE A O 1
ATOM 1365 N N . ALA A 1 169 ? 47.699 23.569 -40.884 1.00 81.94 169 ALA A N 1
ATOM 1366 C CA . ALA A 1 169 ? 46.770 22.796 -41.697 1.00 81.94 169 ALA A CA 1
ATOM 1367 C C . ALA A 1 169 ? 45.969 21.808 -40.838 1.00 81.94 169 ALA A C 1
ATOM 1369 O O . ALA A 1 169 ? 46.427 21.313 -39.804 1.00 81.94 169 ALA A O 1
ATOM 1370 N N . LEU A 1 170 ? 44.750 21.506 -41.282 1.00 85.88 170 LEU A N 1
ATOM 1371 C CA . LEU A 1 170 ? 43.869 20.527 -40.655 1.00 85.88 170 LEU A CA 1
ATOM 1372 C C . LEU A 1 170 ? 43.821 19.263 -41.509 1.00 85.88 170 LEU A C 1
ATOM 1374 O O . LEU A 1 170 ? 43.352 19.277 -42.645 1.00 85.88 170 LEU A O 1
ATOM 1378 N N . LYS A 1 171 ? 44.260 18.141 -40.940 1.00 86.00 171 LYS A N 1
ATOM 1379 C CA . LYS A 1 171 ? 44.033 16.815 -41.509 1.00 86.00 171 LYS A CA 1
ATOM 1380 C C . LYS A 1 171 ? 42.678 16.302 -41.033 1.00 86.00 171 LYS A C 1
ATOM 1382 O O . LYS A 1 171 ? 42.510 15.981 -39.856 1.00 86.00 171 LYS A O 1
ATOM 1387 N N . VAL A 1 172 ? 41.732 16.184 -41.957 1.00 85.12 172 VAL A N 1
ATOM 1388 C CA . VAL A 1 172 ? 40.425 15.562 -41.719 1.00 85.12 172 VAL A CA 1
ATOM 1389 C C . VAL A 1 172 ? 40.473 14.121 -42.222 1.00 85.12 172 VAL A C 1
ATOM 1391 O O . VAL A 1 172 ? 40.775 13.872 -43.383 1.00 85.12 172 VAL A O 1
ATOM 1394 N N . SER A 1 173 ? 40.220 13.155 -41.343 1.00 86.56 173 SER A N 1
ATOM 1395 C CA . SER A 1 173 ? 40.103 11.733 -41.687 1.00 86.56 173 SER A CA 1
ATOM 1396 C C . SER A 1 173 ? 38.678 11.268 -41.411 1.00 86.56 173 SER A C 1
ATOM 1398 O O . SER A 1 173 ? 38.209 11.363 -40.276 1.00 86.56 173 SER A O 1
ATOM 1400 N N . ILE A 1 174 ? 37.991 10.777 -42.441 1.00 86.56 174 ILE A N 1
ATOM 1401 C CA . ILE A 1 174 ? 36.640 10.220 -42.329 1.00 86.56 174 ILE A CA 1
ATOM 1402 C C . ILE A 1 174 ? 36.759 8.698 -42.345 1.00 86.56 174 ILE A C 1
ATOM 1404 O O . ILE A 1 174 ? 37.245 8.117 -43.311 1.00 86.56 174 ILE A O 1
ATOM 1408 N N . PHE A 1 175 ? 36.312 8.057 -41.272 1.00 87.88 175 PHE A N 1
ATOM 1409 C CA . PHE A 1 175 ? 36.216 6.609 -41.161 1.00 87.88 175 PHE A CA 1
ATOM 1410 C C . PHE A 1 175 ? 34.752 6.214 -41.321 1.00 87.88 175 PHE A C 1
ATOM 1412 O O . PHE A 1 175 ? 33.913 6.588 -40.499 1.00 87.88 175 PHE A O 1
ATOM 1419 N N . ALA A 1 176 ? 34.447 5.467 -42.375 1.00 86.56 176 ALA A N 1
ATOM 1420 C CA . ALA A 1 176 ? 33.132 4.892 -42.605 1.00 86.56 176 ALA A CA 1
ATOM 1421 C C . ALA A 1 176 ? 33.185 3.403 -42.264 1.00 86.56 176 ALA A C 1
ATOM 1423 O O . ALA A 1 176 ? 33.935 2.653 -42.883 1.00 86.56 176 ALA A O 1
ATOM 1424 N N . HIS A 1 177 ? 32.413 2.985 -41.265 1.00 84.56 177 HIS A N 1
ATOM 1425 C CA . HIS A 1 177 ? 32.308 1.590 -40.862 1.00 84.56 177 HIS A CA 1
ATOM 1426 C C . HIS A 1 177 ? 30.878 1.112 -41.089 1.00 84.56 177 HIS A C 1
ATOM 1428 O O . HIS A 1 177 ? 29.944 1.568 -40.425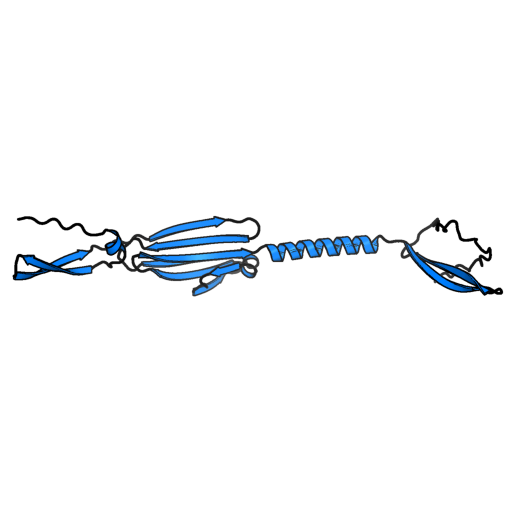 1.00 84.56 177 HIS A O 1
ATOM 1434 N N . ALA A 1 178 ? 30.696 0.197 -42.032 1.00 84.25 178 ALA A N 1
ATOM 1435 C CA . ALA A 1 178 ? 29.404 -0.414 -42.290 1.00 84.25 178 ALA A CA 1
ATOM 1436 C C . ALA A 1 178 ? 29.202 -1.597 -41.330 1.00 84.25 178 ALA A C 1
ATOM 1438 O O . ALA A 1 178 ? 30.087 -2.433 -41.172 1.00 84.25 178 ALA A O 1
ATOM 1439 N N . LYS A 1 179 ? 28.057 -1.654 -40.643 1.00 77.06 179 LYS A N 1
ATOM 1440 C CA . LYS A 1 179 ? 27.668 -2.811 -39.813 1.00 77.06 179 LYS A CA 1
ATOM 1441 C C . LYS A 1 179 ? 26.942 -3.889 -40.625 1.00 77.06 179 LYS A C 1
ATOM 1443 O O . LYS A 1 179 ? 26.814 -5.016 -40.165 1.00 77.06 179 LYS A O 1
ATOM 1448 N N . LYS A 1 180 ? 26.425 -3.526 -41.800 1.00 78.62 180 LYS A N 1
ATOM 1449 C CA . LYS A 1 180 ? 25.755 -4.404 -42.767 1.00 78.62 180 LYS A CA 1
ATOM 1450 C C . LYS A 1 180 ? 26.184 -4.013 -44.175 1.00 78.62 180 LYS A C 1
ATOM 1452 O O . LYS A 1 180 ? 26.698 -2.914 -44.364 1.00 78.62 180 LYS A O 1
ATOM 1457 N N . TYR A 1 181 ? 25.948 -4.890 -45.146 1.00 80.94 181 TYR A N 1
ATOM 1458 C CA . TYR A 1 181 ? 26.199 -4.584 -46.550 1.00 80.94 181 TYR A CA 1
ATOM 1459 C C . TYR A 1 181 ? 25.399 -3.345 -46.980 1.00 80.94 181 TYR A C 1
ATOM 1461 O O . TYR A 1 181 ? 24.182 -3.290 -46.796 1.00 80.94 181 TYR A O 1
ATOM 1469 N N . ILE A 1 182 ? 26.098 -2.337 -47.499 1.00 81.38 182 ILE A N 1
ATOM 1470 C CA . ILE A 1 182 ? 25.516 -1.100 -48.021 1.00 81.38 182 ILE A CA 1
ATOM 1471 C C . ILE A 1 182 ? 26.208 -0.803 -49.347 1.00 81.38 182 ILE A C 1
ATOM 1473 O O . ILE A 1 182 ? 27.435 -0.749 -49.411 1.00 81.38 182 ILE A O 1
ATOM 1477 N N . GLU A 1 183 ? 25.419 -0.561 -50.387 1.00 82.19 183 GLU A N 1
ATOM 1478 C CA . GLU A 1 183 ? 25.908 -0.095 -51.682 1.00 82.19 183 GLU A CA 1
ATOM 1479 C C . GLU A 1 183 ? 25.688 1.414 -51.842 1.00 82.19 183 GLU A C 1
ATOM 1481 O O . GLU A 1 183 ? 24.812 1.997 -51.204 1.00 82.19 183 GLU A O 1
ATOM 1486 N N . ARG A 1 184 ? 26.455 2.042 -52.746 1.00 83.06 184 ARG A N 1
ATOM 1487 C CA . ARG A 1 184 ? 26.256 3.438 -53.194 1.00 83.06 184 ARG A CA 1
ATOM 1488 C C . ARG A 1 184 ? 26.283 4.472 -52.058 1.00 83.06 184 ARG A C 1
ATOM 1490 O O . ARG A 1 184 ? 25.444 5.366 -51.985 1.00 83.06 184 ARG A O 1
ATOM 1497 N N . VAL A 1 185 ? 27.276 4.376 -51.177 1.00 81.88 185 VAL A N 1
ATOM 1498 C CA . VAL A 1 185 ? 27.484 5.365 -50.110 1.00 81.88 185 VAL A CA 1
ATOM 1499 C C . VAL A 1 185 ? 28.100 6.641 -50.691 1.00 81.88 185 VAL A C 1
ATOM 1501 O O . VAL A 1 185 ? 29.229 6.618 -51.176 1.00 81.88 185 VAL A O 1
ATOM 1504 N N . SER A 1 186 ? 27.381 7.762 -50.597 1.00 83.12 186 SER A N 1
ATOM 1505 C CA . SER A 1 186 ? 27.906 9.105 -50.874 1.00 83.12 186 SER A CA 1
ATOM 1506 C C . SER A 1 186 ? 28.142 9.844 -49.557 1.00 83.12 186 SER A C 1
ATOM 1508 O O . SER A 1 186 ? 27.225 9.980 -48.747 1.00 83.12 186 SER A O 1
ATOM 1510 N N . ILE A 1 187 ? 29.376 10.294 -49.321 1.00 83.31 187 ILE A N 1
ATOM 1511 C CA . ILE A 1 187 ? 29.755 11.059 -48.127 1.00 83.31 187 ILE A CA 1
ATOM 1512 C C . ILE A 1 187 ? 29.987 12.505 -48.556 1.00 83.31 187 ILE A C 1
ATOM 1514 O O . ILE A 1 187 ? 30.909 12.784 -49.318 1.00 83.31 187 ILE A O 1
ATOM 1518 N N . ILE A 1 188 ? 29.164 13.421 -48.044 1.00 84.94 188 ILE A N 1
ATOM 1519 C CA . ILE A 1 188 ? 29.266 14.859 -48.312 1.00 84.94 188 ILE A CA 1
ATOM 1520 C C . ILE A 1 188 ? 29.712 15.554 -47.022 1.00 84.94 188 ILE A C 1
ATOM 1522 O O . ILE A 1 188 ? 29.002 15.504 -46.019 1.00 84.94 188 ILE A O 1
ATOM 1526 N N . ASP A 1 189 ? 30.877 16.206 -47.048 1.00 81.69 189 ASP A N 1
ATOM 1527 C CA . ASP A 1 189 ? 31.382 17.038 -45.948 1.00 81.69 189 ASP A CA 1
ATOM 1528 C C . ASP A 1 189 ? 31.394 18.508 -46.385 1.00 81.69 189 ASP A C 1
ATOM 1530 O O . ASP A 1 189 ? 31.903 18.843 -47.455 1.00 81.69 189 ASP A O 1
ATOM 1534 N N . ARG A 1 190 ? 30.808 19.390 -45.572 1.00 84.44 190 ARG A N 1
ATOM 1535 C CA . ARG A 1 190 ? 30.742 20.828 -45.860 1.00 84.44 190 ARG A CA 1
ATOM 1536 C C . ARG A 1 190 ? 31.917 21.524 -45.188 1.00 84.44 190 ARG A C 1
ATOM 1538 O O . ARG A 1 190 ? 32.080 21.432 -43.972 1.00 84.44 190 ARG A O 1
ATOM 1545 N N . LEU A 1 191 ? 32.719 22.233 -45.977 1.00 81.50 191 LEU A N 1
ATOM 1546 C CA . LEU A 1 191 ? 33.864 22.988 -45.476 1.00 81.50 191 LEU A CA 1
ATOM 1547 C C . LEU A 1 191 ? 33.486 24.453 -45.205 1.00 81.50 191 LEU A C 1
ATOM 1549 O O . LEU A 1 191 ? 32.688 25.020 -45.954 1.00 81.50 191 LEU A O 1
ATOM 1553 N N . PRO A 1 192 ? 34.047 25.081 -44.156 1.00 81.81 192 PRO A N 1
ATOM 1554 C CA . PRO A 1 192 ? 33.884 26.512 -43.927 1.00 81.81 192 PRO A CA 1
ATOM 1555 C C . PRO A 1 192 ? 34.466 27.343 -45.090 1.00 81.81 192 PRO A C 1
ATOM 1557 O O . PRO A 1 192 ? 35.487 26.941 -45.651 1.00 81.81 192 PRO A O 1
ATOM 1560 N N . PRO A 1 193 ? 33.916 28.536 -45.396 1.00 78.62 193 PRO A N 1
ATOM 1561 C CA . PRO A 1 193 ? 34.364 29.377 -46.520 1.00 78.62 193 PRO A CA 1
ATOM 1562 C C . PRO A 1 193 ? 35.826 29.847 -46.440 1.00 78.62 193 PRO A C 1
ATOM 1564 O O . PRO A 1 193 ? 36.407 30.257 -47.438 1.00 78.62 193 PRO A O 1
ATOM 1567 N N . LEU A 1 194 ? 36.417 29.807 -45.243 1.00 80.50 194 LEU A N 1
ATOM 1568 C CA . LEU A 1 194 ? 37.765 30.301 -44.948 1.00 80.50 194 LEU A CA 1
ATOM 1569 C C . LEU A 1 194 ? 38.869 29.259 -45.205 1.00 80.50 194 LEU A C 1
ATOM 1571 O O . LEU A 1 194 ? 40.040 29.536 -44.957 1.00 80.50 194 LEU A O 1
ATOM 1575 N N . VAL A 1 195 ? 38.520 28.049 -45.657 1.00 77.69 195 VAL A N 1
ATOM 1576 C CA . VAL A 1 195 ? 39.459 26.927 -45.799 1.00 77.69 195 VAL A CA 1
ATOM 1577 C C . VAL A 1 195 ? 39.652 26.577 -47.271 1.00 77.69 195 VAL A C 1
ATOM 1579 O O . VAL A 1 195 ? 38.687 26.365 -48.001 1.00 77.69 195 VAL A O 1
ATOM 1582 N N . LYS A 1 196 ? 40.912 26.457 -47.702 1.00 76.56 196 LYS A N 1
ATOM 1583 C CA . LYS A 1 196 ? 41.274 25.923 -49.022 1.00 76.56 196 LYS A CA 1
ATOM 1584 C C . LYS A 1 196 ? 41.622 24.439 -48.909 1.00 76.56 196 LYS A C 1
ATOM 1586 O O . LYS A 1 196 ? 42.363 24.037 -48.013 1.00 76.56 196 LYS A O 1
ATOM 1591 N N . VAL A 1 197 ? 41.088 23.624 -49.816 1.00 77.06 197 VAL A N 1
ATOM 1592 C CA . VAL A 1 197 ? 41.401 22.191 -49.898 1.00 77.06 197 VAL A CA 1
ATOM 1593 C C . VAL A 1 197 ? 42.767 22.023 -50.550 1.00 77.06 197 VAL A C 1
ATOM 1595 O O . VAL A 1 197 ? 42.989 22.507 -51.655 1.00 77.06 197 VAL A O 1
ATOM 1598 N N . TYR A 1 198 ? 43.682 21.325 -49.878 1.00 70.56 198 TYR A N 1
ATOM 1599 C CA . TYR A 1 198 ? 44.946 20.918 -50.483 1.00 70.56 198 TYR A CA 1
ATOM 1600 C C . TYR A 1 198 ? 44.770 19.529 -51.105 1.00 70.56 198 TYR A C 1
ATOM 1602 O O . TYR A 1 198 ? 44.629 18.532 -50.392 1.00 70.56 198 TYR A O 1
ATOM 1610 N N . GLU A 1 199 ? 44.726 19.463 -52.435 1.00 59.56 199 GLU A N 1
ATOM 1611 C CA . GLU A 1 199 ? 44.465 18.238 -53.194 1.00 59.56 199 GLU A CA 1
ATOM 1612 C C . GLU A 1 199 ? 45.641 17.257 -53.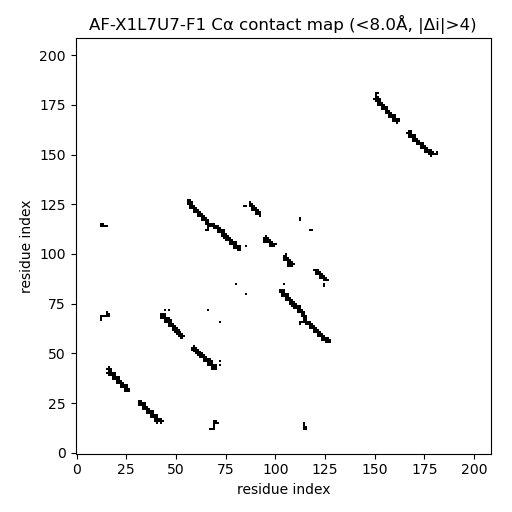110 1.00 59.56 199 GLU A C 1
ATOM 1614 O O . GLU A 1 199 ? 46.527 17.195 -53.959 1.00 59.56 199 GLU A O 1
ATOM 1619 N N . ARG A 1 200 ? 45.644 16.435 -52.063 1.00 57.69 200 ARG A N 1
ATOM 1620 C CA . ARG A 1 200 ? 46.320 15.137 -52.067 1.00 57.69 200 ARG A CA 1
ATOM 1621 C C . ARG A 1 200 ? 45.363 14.109 -51.488 1.00 57.69 200 ARG A C 1
ATOM 1623 O O . ARG A 1 200 ? 45.397 13.829 -50.295 1.00 57.69 200 ARG A O 1
ATOM 1630 N N . PHE A 1 201 ? 44.499 13.562 -52.339 1.00 57.97 201 PHE A N 1
ATOM 1631 C CA . PHE A 1 201 ? 43.698 12.381 -52.025 1.00 57.97 201 PHE A CA 1
ATOM 1632 C C . PHE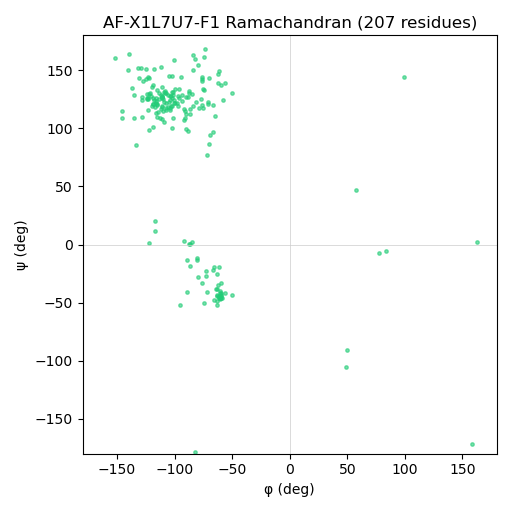 A 1 201 ? 44.497 11.122 -52.395 1.00 57.97 201 PHE A C 1
ATOM 1634 O O . PHE A 1 201 ? 44.501 10.731 -53.564 1.00 57.97 201 PHE A O 1
ATOM 1641 N N . PRO A 1 202 ? 45.186 10.447 -51.458 1.00 51.97 202 PRO A N 1
ATOM 1642 C CA . PRO A 1 202 ? 45.601 9.078 -51.712 1.00 51.97 202 PRO A CA 1
ATOM 1643 C C . PRO A 1 202 ?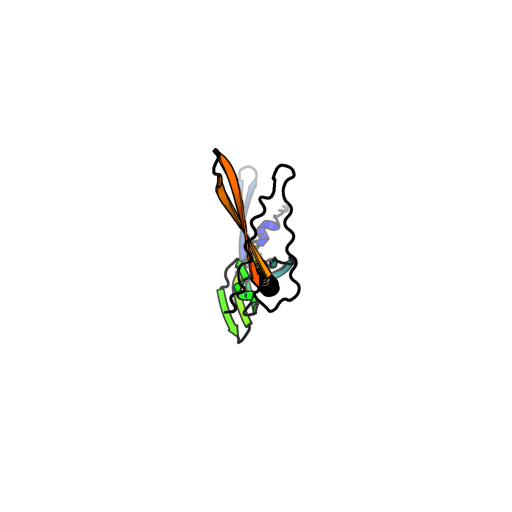 44.335 8.215 -51.793 1.00 51.97 202 PRO A C 1
ATOM 1645 O O . PRO A 1 202 ? 43.560 8.142 -50.841 1.00 51.97 202 PRO A O 1
ATOM 1648 N N . ARG A 1 203 ? 44.102 7.563 -52.938 1.00 44.06 203 ARG A N 1
ATOM 1649 C CA . ARG A 1 203 ? 43.106 6.488 -53.046 1.00 44.06 203 ARG A CA 1
ATOM 1650 C C . ARG A 1 203 ? 43.593 5.312 -52.201 1.00 44.06 203 ARG A C 1
ATOM 1652 O O . ARG A 1 203 ? 44.442 4.545 -52.646 1.00 44.06 203 ARG A O 1
ATOM 1659 N N . THR A 1 204 ? 43.116 5.193 -50.967 1.00 47.84 204 THR A N 1
ATOM 1660 C CA . THR A 1 204 ? 43.458 4.052 -50.108 1.00 47.84 204 THR A CA 1
ATOM 1661 C C . THR A 1 204 ? 42.706 2.808 -50.585 1.00 47.84 204 THR A C 1
ATOM 1663 O O . THR A 1 204 ? 41.507 2.872 -50.853 1.00 47.84 204 THR A O 1
ATOM 1666 N N . LYS A 1 205 ? 43.423 1.683 -50.714 1.00 43.97 205 LYS A N 1
ATOM 1667 C CA . LYS A 1 205 ? 42.882 0.372 -51.106 1.00 43.97 205 LYS A CA 1
ATOM 1668 C C . LYS A 1 205 ? 41.752 -0.068 -50.168 1.00 43.97 205 LYS A C 1
ATOM 1670 O O . LYS A 1 205 ? 41.867 0.071 -48.953 1.00 43.97 205 LYS A O 1
ATOM 1675 N N . GLN A 1 206 ? 40.696 -0.638 -50.749 1.00 44.38 206 GLN A N 1
ATOM 1676 C CA . GLN A 1 206 ? 39.692 -1.416 -50.028 1.00 44.38 206 GLN A CA 1
ATOM 1677 C C . GLN A 1 206 ? 40.368 -2.670 -49.469 1.00 44.38 206 GLN A C 1
ATOM 1679 O O . GLN A 1 206 ? 40.768 -3.550 -50.229 1.00 44.38 206 GLN A O 1
ATOM 1684 N N . THR A 1 207 ? 40.527 -2.742 -48.152 1.00 40.25 207 THR A N 1
ATOM 1685 C CA . THR A 1 207 ? 40.877 -3.994 -47.483 1.00 40.25 207 THR A CA 1
ATOM 1686 C C . THR A 1 207 ? 39.570 -4.675 -47.109 1.00 40.25 207 THR A C 1
ATOM 1688 O O . THR A 1 207 ? 38.844 -4.182 -46.247 1.00 40.25 207 THR A O 1
ATOM 1691 N N . TYR A 1 208 ? 39.250 -5.765 -47.798 1.00 37.16 208 TYR A N 1
ATOM 1692 C CA . TYR A 1 208 ? 38.204 -6.685 -47.373 1.00 37.16 208 TYR A CA 1
ATOM 1693 C C . TYR A 1 208 ? 38.779 -7.523 -46.222 1.00 37.16 208 TYR A C 1
ATOM 1695 O O . TYR A 1 208 ? 39.813 -8.167 -46.402 1.00 37.16 208 TYR A O 1
ATOM 1703 N N . CYS A 1 209 ? 38.154 -7.456 -45.047 1.00 35.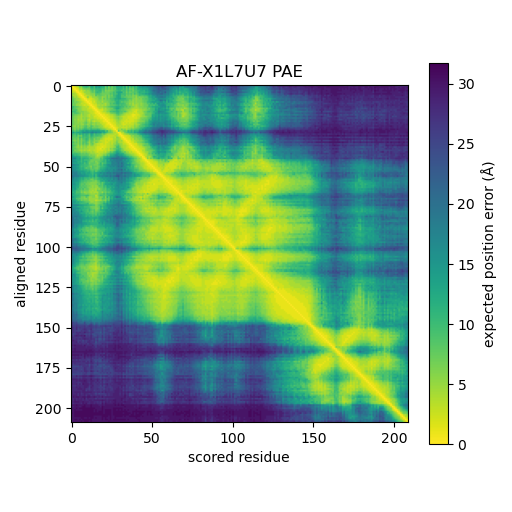66 209 CYS A N 1
ATOM 1704 C CA . CYS A 1 209 ? 38.312 -8.438 -43.975 1.00 35.66 209 CYS A CA 1
ATOM 1705 C C . CYS A 1 209 ? 37.037 -9.269 -43.909 1.00 35.66 209 CYS A C 1
ATOM 1707 O O . CYS A 1 209 ? 35.951 -8.653 -44.030 1.00 35.66 209 CYS A O 1
#

pLDDT: mean 83.53, std 11.31, range [35.66, 97.88]

Sequence (209 aa):
KTFNVEFNKEDFKELMAGFYTLNAEITTDEQKAEIEGVIKFVEKDILTTTKKDYGFIINTQIIEKVNEGNVIVKSETVIKKNIISRLFTSFSPEPDSVDRDAAKVYYTWSRQIKPGESLEVIVKTNWLFPLIIVILIIVIVVLARLYKTTNLVLRKRVTFVKAKGGEFALKVSIFAHAKKYIERVSIIDRLPPLVKVYERFPRTKQTYC

Organism: NCBI:txid412755

Solvent-accessible surface area (backbone atoms only — not comparable to full-atom values): 12993 Å² total; per-residue (Å²): 139,87,83,88,82,88,76,69,73,69,74,58,43,58,40,64,46,43,79,45,80,46,77,44,78,48,78,56,102,90,49,75,46,81,45,80,44,83,45,77,44,75,78,40,88,38,77,49,78,48,78,49,78,50,65,87,59,49,35,37,38,38,41,37,38,36,24,81,12,21,45,78,42,82,45,76,49,80,46,78,37,42,72,70,58,48,80,36,44,50,60,43,63,76,62,76,42,79,49,75,58,93,68,36,35,39,36,30,40,78,48,75,35,45,28,62,34,72,51,63,44,38,37,41,33,49,47,58,64,65,51,52,53,54,52,50,53,53,51,51,53,50,52,52,50,57,62,67,65,54,43,68,48,77,46,79,46,78,43,84,42,84,45,100,79,84,48,84,41,78,49,77,46,78,46,77,46,64,77,48,96,79,79,90,84,80,86,86,82,88,75,62,93,91,63,81,86,77,93,73,80,79,85,74,80,87,78,89,128

Foldseek 3Di:
DDDDDDDDPVVCQQAAFDKDWDWDWDDDDHDTDIDIDIDGGDWDWDKDWDWDWDDDQKIKIKIKIATSTRHWDWDKDKDKDFPVQVVQKDKVVAAPDWDDDPGMIIGMHIDIAHRGGMDMIMMIGHNPVVVVVVVVVVVVVVVVVVVVPCQKDKDWDWDWDQDPPRDIDIDIDIDIDGPDDDPDDDDDDDDDPVDDDDDDDDPDDDDDD

Mean predicted aligned error: 14.29 Å

Nearest PDB structures (foldseek):
  6w0p-assembly1_B  TM=4.856E-01  e=9.855E-02  gut metagenome